Protein AF-W6TX73-F1 (afdb_monomer_lite)

pLDDT: mean 77.21, std 18.52, range [34.12, 98.38]

Structure (mmCIF, N/CA/C/O backbone):
data_AF-W6TX73-F1
#
_entry.id   AF-W6TX73-F1
#
loop_
_atom_site.group_PDB
_atom_site.id
_atom_site.type_symbol
_atom_site.label_atom_id
_atom_site.label_alt_id
_atom_site.label_comp_id
_atom_site.label_asym_id
_atom_site.label_entity_id
_atom_site.label_seq_id
_atom_site.pdbx_PDB_ins_code
_atom_site.Cartn_x
_atom_site.Cartn_y
_atom_site.Cartn_z
_atom_site.occupancy
_atom_site.B_iso_or_equiv
_atom_site.auth_seq_id
_atom_site.auth_comp_id
_atom_site.auth_asym_id
_atom_site.auth_atom_id
_atom_site.pdbx_PDB_model_num
ATOM 1 N N . MET A 1 1 ? -4.763 -10.509 -11.896 1.00 94.69 1 MET A N 1
ATOM 2 C CA . MET A 1 1 ? -4.945 -9.057 -11.681 1.00 94.69 1 MET A CA 1
ATOM 3 C C . MET A 1 1 ? -3.848 -8.585 -10.750 1.00 94.69 1 MET A C 1
ATOM 5 O O . MET A 1 1 ? -3.501 -9.327 -9.841 1.00 94.69 1 MET A O 1
ATOM 9 N N . LEU A 1 2 ? -3.322 -7.388 -10.983 1.00 97.50 2 LEU A N 1
ATOM 10 C CA . LEU A 1 2 ? -2.291 -6.741 -10.180 1.00 97.50 2 LEU A CA 1
ATO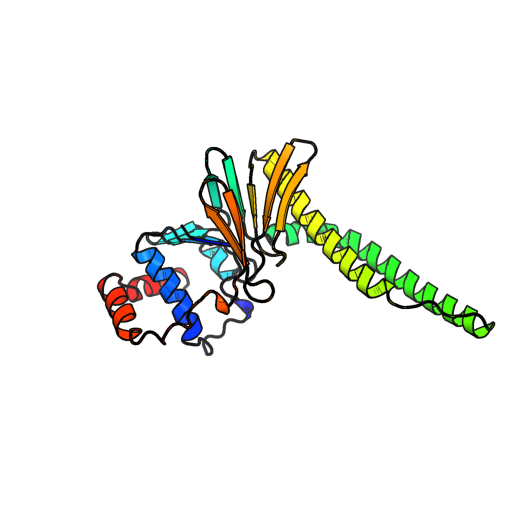M 11 C C . LEU A 1 2 ? -2.798 -5.368 -9.729 1.00 97.50 2 LEU A C 1
ATOM 13 O O . LEU A 1 2 ? -3.319 -4.611 -10.547 1.00 97.50 2 LEU A O 1
ATOM 17 N N . VAL A 1 3 ? -2.629 -5.045 -8.447 1.00 97.88 3 VAL A N 1
ATOM 18 C CA . VAL A 1 3 ? -2.897 -3.707 -7.904 1.00 97.88 3 VAL A CA 1
ATOM 19 C C . VAL A 1 3 ? -1.589 -3.136 -7.371 1.00 97.88 3 VAL A C 1
ATOM 21 O O . VAL A 1 3 ? -0.996 -3.676 -6.442 1.00 97.88 3 VAL A O 1
ATOM 24 N N . LEU A 1 4 ? -1.144 -2.046 -7.977 1.00 97.00 4 LEU A N 1
ATOM 25 C CA . LEU A 1 4 ? 0.014 -1.259 -7.590 1.00 97.00 4 LEU A CA 1
ATOM 26 C C . LEU A 1 4 ? -0.470 -0.103 -6.709 1.00 97.00 4 LEU A C 1
ATOM 28 O O . LEU A 1 4 ? -1.044 0.856 -7.218 1.00 97.00 4 LEU A O 1
ATOM 32 N N . ASN A 1 5 ? -0.321 -0.220 -5.389 1.00 95.19 5 ASN A N 1
ATOM 33 C CA . ASN A 1 5 ? -1.014 0.650 -4.433 1.00 95.19 5 ASN A CA 1
ATOM 34 C C . ASN A 1 5 ? -0.242 1.931 -4.056 1.00 95.19 5 ASN A C 1
ATOM 36 O O . ASN A 1 5 ? -0.028 2.224 -2.877 1.00 95.19 5 ASN A O 1
ATOM 40 N N . GLY A 1 6 ? 0.159 2.695 -5.069 1.00 92.12 6 GLY A N 1
ATOM 41 C CA . GLY A 1 6 ? 0.891 3.953 -4.923 1.00 92.12 6 GLY A CA 1
ATOM 42 C C . GLY A 1 6 ? 2.371 3.794 -4.606 1.00 92.12 6 GLY A C 1
ATOM 43 O O . GLY A 1 6 ? 2.833 2.730 -4.202 1.00 92.12 6 GLY A O 1
ATOM 44 N N . ASP A 1 7 ? 3.095 4.883 -4.833 1.00 91.19 7 ASP A N 1
ATOM 45 C CA . ASP A 1 7 ? 4.529 5.069 -4.623 1.00 91.19 7 ASP A CA 1
ATOM 46 C C . ASP A 1 7 ? 5.407 4.020 -5.329 1.00 91.19 7 ASP A C 1
ATOM 48 O O . ASP A 1 7 ? 6.474 3.643 -4.847 1.00 91.19 7 ASP A O 1
ATOM 52 N N . ILE A 1 8 ? 4.980 3.554 -6.510 1.00 91.44 8 ILE A N 1
ATOM 53 C CA . ILE A 1 8 ? 5.798 2.648 -7.336 1.00 91.44 8 ILE A CA 1
ATOM 54 C C . ILE A 1 8 ? 6.929 3.412 -8.023 1.00 91.44 8 ILE A C 1
ATOM 56 O O . ILE A 1 8 ? 8.027 2.879 -8.193 1.00 91.44 8 ILE A O 1
ATOM 60 N N . ILE A 1 9 ? 6.666 4.653 -8.446 1.00 83.44 9 ILE A N 1
ATOM 61 C CA . ILE A 1 9 ? 7.659 5.526 -9.064 1.00 83.44 9 ILE A CA 1
ATOM 62 C C . ILE A 1 9 ? 7.807 6.770 -8.198 1.00 83.44 9 ILE A C 1
ATOM 64 O O . ILE A 1 9 ? 6.913 7.604 -8.119 1.00 83.44 9 ILE A O 1
ATOM 68 N N . ASP A 1 10 ? 8.989 6.952 -7.615 1.00 81.00 10 ASP A N 1
ATOM 69 C CA . ASP A 1 10 ? 9.289 8.186 -6.897 1.00 81.00 10 ASP A CA 1
ATOM 70 C C . ASP A 1 10 ? 9.561 9.335 -7.878 1.00 81.00 10 ASP A C 1
ATOM 72 O O . ASP A 1 10 ? 10.684 9.548 -8.351 1.00 81.00 10 ASP A O 1
ATOM 76 N N . VAL A 1 11 ? 8.509 10.087 -8.207 1.00 75.25 11 VAL A N 1
ATOM 77 C CA . VAL A 1 11 ? 8.597 11.224 -9.127 1.00 75.25 11 VAL A CA 1
ATOM 78 C C . VAL A 1 11 ? 9.420 12.366 -8.529 1.00 75.25 11 VAL A C 1
ATOM 80 O O . VAL A 1 11 ? 10.027 13.132 -9.278 1.00 75.25 11 VAL A O 1
ATOM 83 N N . TRP A 1 12 ? 9.510 12.482 -7.201 1.00 68.81 12 TRP A N 1
ATOM 84 C CA . TRP A 1 12 ? 10.311 13.532 -6.563 1.00 68.81 12 TRP A CA 1
ATOM 85 C C . TRP A 1 12 ? 11.809 13.323 -6.786 1.00 68.81 12 TRP A C 1
ATOM 87 O O . TRP A 1 12 ? 12.556 14.293 -6.917 1.00 68.81 12 TRP A O 1
ATOM 97 N N . GLN A 1 13 ? 12.241 12.065 -6.879 1.00 70.06 13 GLN A N 1
ATOM 98 C CA . GLN A 1 13 ? 13.618 11.689 -7.207 1.00 70.06 13 GLN A CA 1
ATOM 99 C C . GLN A 1 13 ? 13.833 11.466 -8.713 1.00 70.06 13 GLN A C 1
ATOM 101 O O . GLN A 1 13 ? 14.944 11.138 -9.143 1.00 70.06 13 GLN A O 1
ATOM 106 N N . PHE A 1 14 ? 12.802 11.653 -9.546 1.00 75.06 14 PHE A N 1
ATOM 107 C CA . PHE A 1 14 ? 12.911 11.425 -10.981 1.00 75.06 14 PHE A CA 1
ATOM 108 C C . PHE A 1 14 ? 13.887 12.406 -11.639 1.00 75.06 14 PHE A C 1
ATOM 110 O O . PHE A 1 14 ? 13.764 13.629 -11.548 1.00 75.06 14 PHE A O 1
ATOM 117 N N . SER A 1 15 ? 14.828 11.858 -12.405 1.00 74.38 15 SER A N 1
ATOM 118 C CA . SER A 1 15 ? 15.763 12.628 -13.216 1.00 74.38 15 SER A CA 1
ATOM 119 C C . SER A 1 15 ? 15.751 12.125 -14.648 1.00 74.38 15 SER A C 1
ATOM 121 O O . SER A 1 15 ? 16.054 10.967 -14.919 1.00 74.38 15 SER A O 1
ATOM 123 N N . LYS A 1 16 ? 15.524 13.031 -15.607 1.00 72.94 16 LYS A N 1
ATOM 124 C CA . LYS A 1 16 ? 15.615 12.716 -17.047 1.00 72.94 16 LYS A CA 1
ATOM 125 C C . LYS A 1 16 ? 16.987 12.165 -17.462 1.00 72.94 16 LYS A C 1
ATOM 127 O O . LYS A 1 16 ? 17.098 11.566 -18.524 1.00 72.94 16 LYS A O 1
ATOM 132 N N . ARG A 1 17 ? 18.036 12.410 -16.665 1.00 78.00 17 ARG A N 1
ATOM 133 C CA . ARG A 1 17 ? 19.404 11.924 -16.914 1.00 78.00 17 ARG A CA 1
ATOM 134 C C . ARG A 1 17 ? 19.693 10.575 -16.252 1.00 78.00 17 ARG A C 1
ATOM 136 O O . ARG A 1 17 ? 20.745 10.006 -16.516 1.00 78.00 17 ARG A O 1
ATOM 143 N N . TYR A 1 18 ? 18.802 10.090 -15.390 1.00 77.00 18 TYR A N 1
ATOM 144 C CA . TYR A 1 18 ? 18.980 8.854 -14.641 1.00 77.00 18 TYR A CA 1
ATOM 145 C C . TYR A 1 18 ? 17.734 7.978 -14.775 1.00 77.00 18 TYR A C 1
ATOM 147 O O . TYR A 1 18 ? 16.763 8.111 -14.035 1.00 77.00 18 TYR A O 1
ATOM 155 N N . TRP A 1 19 ? 17.789 7.073 -15.747 1.00 81.06 19 TRP A N 1
ATOM 156 C CA . TRP A 1 19 ? 16.802 6.018 -15.934 1.00 81.06 19 TRP A CA 1
ATOM 157 C C . TRP A 1 19 ? 17.528 4.720 -16.308 1.00 81.06 19 TRP A C 1
ATOM 159 O O . TRP A 1 19 ? 17.745 4.454 -17.491 1.00 81.06 19 TRP A O 1
ATOM 169 N N . PRO A 1 20 ? 18.002 3.951 -15.314 1.00 81.94 20 PRO A N 1
ATOM 170 C CA . PRO A 1 20 ? 18.707 2.701 -15.566 1.00 81.94 20 PRO A CA 1
ATOM 171 C C . PRO A 1 20 ? 17.833 1.686 -16.313 1.00 81.94 20 PRO A C 1
ATOM 173 O O . PRO A 1 20 ? 16.622 1.613 -16.093 1.00 81.94 20 PRO A O 1
ATOM 176 N N . GLU A 1 21 ? 18.450 0.824 -17.126 1.00 81.06 21 GLU A N 1
ATOM 177 C CA . GLU A 1 21 ? 17.737 -0.267 -17.815 1.00 81.06 21 GLU A CA 1
ATOM 178 C C . GLU A 1 21 ? 16.980 -1.185 -16.844 1.00 81.06 21 GLU A C 1
ATOM 180 O O . GLU A 1 21 ? 15.930 -1.717 -17.190 1.00 81.06 21 GLU A O 1
ATOM 185 N N . THR A 1 22 ? 17.454 -1.337 -15.605 1.00 83.88 22 THR A N 1
ATOM 186 C CA . THR A 1 22 ? 16.758 -2.110 -14.566 1.00 83.88 22 THR A CA 1
ATOM 187 C C . THR A 1 22 ? 15.382 -1.535 -14.220 1.00 83.88 22 THR A C 1
ATOM 189 O O . THR A 1 22 ? 14.447 -2.308 -14.041 1.00 83.88 22 THR A O 1
ATOM 192 N N . HIS A 1 23 ? 15.205 -0.208 -14.206 1.00 83.75 23 HIS A N 1
ATOM 193 C CA . HIS A 1 23 ? 13.882 0.407 -14.021 1.00 83.75 23 HIS A CA 1
ATOM 194 C C . HIS A 1 23 ? 12.986 0.138 -15.232 1.00 83.75 23 HIS A C 1
ATOM 196 O O . HIS A 1 23 ? 11.807 -0.187 -15.092 1.00 83.75 23 HIS A O 1
ATOM 202 N N . MET A 1 24 ? 13.559 0.212 -16.438 1.00 82.31 24 MET A N 1
ATOM 203 C CA . MET A 1 24 ? 12.828 -0.102 -17.662 1.00 82.31 24 MET A CA 1
ATOM 204 C C . MET A 1 24 ? 12.380 -1.570 -17.706 1.00 82.31 24 MET A C 1
ATOM 206 O O . MET A 1 24 ? 11.286 -1.845 -18.190 1.00 82.31 24 MET A O 1
ATOM 210 N N . LYS A 1 25 ? 13.158 -2.516 -17.161 1.00 85.06 25 LYS A N 1
ATOM 211 C CA . LYS A 1 25 ? 12.736 -3.924 -17.038 1.00 85.06 25 LYS A CA 1
ATOM 212 C C . LYS A 1 25 ? 11.445 -4.072 -16.230 1.00 85.06 25 LYS A C 1
ATOM 214 O O . LYS A 1 25 ? 10.549 -4.788 -16.668 1.00 85.06 25 LYS A O 1
ATOM 219 N N . VAL A 1 26 ? 11.307 -3.350 -15.115 1.00 89.00 26 VAL A N 1
ATOM 220 C CA . VAL A 1 26 ? 10.071 -3.355 -14.309 1.00 89.00 26 VAL A CA 1
ATOM 221 C C . VAL A 1 26 ? 8.892 -2.833 -15.129 1.00 89.00 26 VAL A C 1
ATOM 223 O O . VAL A 1 26 ? 7.859 -3.493 -15.213 1.00 89.00 26 VAL A O 1
ATOM 226 N N . VAL A 1 27 ? 9.059 -1.693 -15.808 1.00 86.62 27 VAL A N 1
ATOM 227 C CA . VAL A 1 27 ? 8.005 -1.119 -16.663 1.00 86.62 27 VAL A CA 1
ATOM 228 C C . VAL A 1 27 ? 7.615 -2.076 -17.792 1.00 86.62 27 VAL A C 1
ATOM 230 O O . VAL A 1 27 ? 6.428 -2.304 -18.012 1.00 86.62 27 VAL A O 1
ATOM 233 N N . ARG A 1 28 ? 8.590 -2.684 -18.480 1.00 84.62 28 ARG A N 1
ATOM 234 C CA . ARG A 1 28 ? 8.338 -3.679 -19.535 1.00 84.62 28 ARG A CA 1
ATOM 235 C C . ARG A 1 28 ? 7.570 -4.883 -18.992 1.00 84.62 28 ARG A C 1
ATOM 237 O O . ARG A 1 28 ? 6.615 -5.309 -19.632 1.00 84.62 28 ARG A O 1
ATOM 244 N N . LYS A 1 29 ? 7.920 -5.387 -17.803 1.00 88.19 29 LYS A N 1
ATOM 245 C CA . LYS A 1 29 ? 7.204 -6.500 -17.163 1.00 88.19 29 LYS A CA 1
ATOM 246 C C . LYS A 1 29 ? 5.746 -6.146 -16.857 1.00 88.19 29 LYS A C 1
ATOM 248 O O . LYS A 1 29 ? 4.857 -6.937 -17.157 1.00 88.19 29 LYS A O 1
ATOM 253 N N . LEU A 1 30 ? 5.490 -4.948 -16.325 1.00 89.25 30 LEU A N 1
ATOM 254 C CA . LEU A 1 30 ? 4.128 -4.457 -16.092 1.00 89.25 30 LEU A CA 1
ATOM 255 C C . LEU A 1 30 ? 3.342 -4.326 -17.401 1.00 89.25 30 LEU A C 1
ATOM 257 O O . LEU A 1 30 ? 2.190 -4.743 -17.470 1.00 89.25 30 LEU A O 1
ATOM 261 N N . MET A 1 31 ? 3.968 -3.797 -18.454 1.00 85.94 31 MET A N 1
ATOM 262 C CA . MET A 1 31 ? 3.331 -3.695 -19.767 1.00 85.94 31 MET A CA 1
ATOM 263 C C . MET A 1 31 ? 3.051 -5.069 -20.375 1.00 85.94 31 MET A C 1
ATOM 265 O O . MET A 1 31 ? 1.979 -5.254 -20.937 1.00 85.94 31 MET A O 1
ATOM 269 N N . LYS A 1 32 ? 3.948 -6.049 -20.215 1.00 86.81 32 LYS A N 1
ATOM 270 C CA . LYS A 1 32 ? 3.730 -7.435 -20.658 1.00 86.81 32 LYS A CA 1
ATOM 271 C C . LYS A 1 32 ? 2.454 -8.018 -20.049 1.00 86.81 32 LYS A C 1
ATOM 273 O O . LYS A 1 32 ? 1.626 -8.533 -20.791 1.00 86.81 32 LYS A O 1
ATOM 278 N N . PHE A 1 33 ? 2.219 -7.815 -18.750 1.00 89.12 33 PHE A N 1
ATOM 279 C CA . PHE A 1 33 ? 0.950 -8.193 -18.115 1.00 89.12 33 PHE A CA 1
ATOM 280 C C . PHE A 1 33 ? -0.263 -7.517 -18.762 1.00 89.12 33 PHE A C 1
ATOM 282 O O . PHE A 1 33 ? -1.267 -8.179 -19.018 1.00 89.12 33 PHE A O 1
ATOM 289 N N . VAL A 1 34 ? -0.168 -6.224 -19.082 1.00 87.38 34 VAL A N 1
ATOM 290 C CA . VAL A 1 34 ? -1.246 -5.495 -19.768 1.00 87.38 34 VAL A CA 1
ATOM 291 C C . VAL A 1 34 ? -1.513 -6.074 -21.163 1.00 87.38 34 VAL A C 1
ATOM 293 O O . VAL A 1 34 ? -2.674 -6.254 -21.530 1.00 87.38 34 VAL A O 1
ATOM 296 N N . VAL A 1 35 ? -0.461 -6.398 -21.927 1.00 85.25 35 VAL A N 1
ATOM 297 C CA . VAL A 1 35 ? -0.560 -7.031 -23.258 1.00 85.25 35 VAL A CA 1
ATOM 298 C C . VAL A 1 35 ? -1.203 -8.412 -23.178 1.00 85.25 35 VAL A C 1
ATOM 300 O O . VAL A 1 35 ? -2.048 -8.751 -24.002 1.00 85.25 35 VAL A O 1
ATOM 303 N N . GLU A 1 36 ? -0.839 -9.193 -22.164 1.00 89.12 36 GLU A N 1
ATOM 304 C CA . GLU A 1 36 ? -1.402 -10.517 -21.883 1.00 89.12 36 GLU A CA 1
ATOM 305 C C . GLU A 1 36 ? -2.843 -10.449 -21.339 1.00 89.12 36 GLU A C 1
ATOM 307 O O . GLU A 1 36 ? -3.463 -11.480 -21.077 1.00 89.12 36 GLU A O 1
ATOM 312 N N . GLY A 1 37 ? -3.405 -9.244 -21.184 1.00 86.19 37 GLY A N 1
ATOM 313 C CA . GLY A 1 37 ? -4.777 -9.022 -20.735 1.00 86.19 37 GLY A CA 1
ATOM 314 C C . GLY A 1 37 ? -4.964 -9.137 -19.222 1.00 86.19 37 GLY A C 1
ATOM 315 O O . GLY A 1 37 ? -6.100 -9.153 -18.748 1.00 86.19 37 GLY A O 1
ATOM 316 N N . VAL A 1 38 ? -3.879 -9.202 -18.445 1.00 95.62 38 VAL A N 1
ATOM 317 C CA . VAL A 1 38 ? -3.942 -9.164 -16.982 1.00 95.62 38 VAL A CA 1
ATOM 318 C C . VAL A 1 38 ? -4.322 -7.743 -16.553 1.00 95.62 38 VAL A C 1
ATOM 320 O O . VAL A 1 38 ? -3.586 -6.807 -16.863 1.00 95.62 38 VAL A O 1
ATOM 323 N N . PRO A 1 39 ? -5.423 -7.546 -15.800 1.00 95.88 39 PRO A N 1
ATOM 324 C CA . PRO A 1 39 ? -5.783 -6.220 -15.308 1.00 95.88 39 PRO A CA 1
ATOM 325 C C . PRO A 1 39 ? -4.710 -5.687 -14.358 1.00 95.88 39 PRO A C 1
ATOM 327 O O . PRO A 1 39 ? -4.392 -6.351 -13.365 1.00 95.88 39 PRO A O 1
ATOM 330 N N . VAL A 1 40 ? -4.174 -4.506 -14.661 1.00 96.69 40 VAL A N 1
ATOM 331 C CA . VAL A 1 40 ? -3.181 -3.787 -13.856 1.00 96.69 40 VAL A CA 1
ATOM 332 C C . VAL A 1 40 ? -3.785 -2.459 -13.414 1.00 96.69 40 VAL A C 1
ATOM 334 O O . VAL A 1 40 ? -3.968 -1.547 -14.218 1.00 96.69 40 VAL A O 1
ATOM 337 N N . TYR A 1 41 ? -4.080 -2.344 -12.123 1.00 96.81 41 TYR A N 1
ATOM 338 C CA . TYR A 1 41 ? -4.550 -1.108 -11.507 1.00 96.81 41 TYR A CA 1
ATOM 339 C C . TYR A 1 41 ? -3.377 -0.396 -10.845 1.00 96.81 41 TYR A C 1
ATOM 341 O O . TYR A 1 41 ? -2.818 -0.904 -9.878 1.00 96.81 41 TYR A O 1
ATOM 349 N N . TYR A 1 42 ? -3.014 0.780 -11.344 1.00 95.25 42 TYR A N 1
ATOM 350 C CA . TYR A 1 42 ? -2.075 1.688 -10.702 1.00 95.25 42 TYR A CA 1
ATOM 351 C C . TYR A 1 42 ? -2.861 2.700 -9.881 1.00 95.25 42 TYR A C 1
ATOM 353 O O . TYR A 1 42 ? -3.531 3.575 -10.431 1.00 95.25 42 TYR A O 1
ATOM 361 N N . LEU A 1 43 ? -2.794 2.575 -8.559 1.00 95.12 43 LEU A N 1
ATOM 362 C CA . LEU A 1 43 ? -3.312 3.585 -7.651 1.00 95.12 43 LEU A CA 1
ATOM 363 C C . LEU A 1 43 ? -2.214 4.604 -7.382 1.00 95.12 43 LEU A C 1
ATOM 365 O O . LEU A 1 43 ? -1.079 4.223 -7.146 1.00 95.12 43 LEU A O 1
ATOM 369 N N . THR A 1 44 ? -2.517 5.891 -7.452 1.00 91.62 44 THR A N 1
ATOM 370 C CA . THR A 1 44 ? -1.514 6.943 -7.231 1.00 91.62 44 THR A CA 1
ATOM 371 C C . THR A 1 44 ? -1.265 7.183 -5.741 1.00 91.62 44 THR A C 1
ATOM 373 O O . THR A 1 44 ? -2.235 7.340 -4.988 1.00 91.62 44 THR A O 1
ATOM 376 N N . GLY A 1 45 ? 0.004 7.286 -5.339 1.00 89.88 45 GLY A N 1
ATOM 377 C CA . GLY A 1 45 ? 0.421 7.721 -4.002 1.00 89.88 45 GLY A CA 1
ATOM 378 C C . GLY A 1 45 ? 0.849 9.190 -3.922 1.00 89.88 45 GLY A C 1
ATOM 379 O O . GLY A 1 45 ? 0.585 9.985 -4.834 1.00 89.88 45 GLY A O 1
ATOM 380 N N . ASN A 1 46 ? 1.483 9.579 -2.813 1.00 85.19 46 ASN A N 1
ATOM 381 C CA . ASN A 1 46 ? 1.983 10.948 -2.632 1.00 85.19 46 ASN A CA 1
ATOM 382 C C . ASN A 1 46 ? 3.274 11.216 -3.414 1.00 85.19 46 ASN A C 1
ATOM 384 O O . ASN A 1 46 ? 3.495 12.352 -3.831 1.00 85.19 46 ASN A O 1
ATOM 388 N N . HIS A 1 47 ? 4.102 10.199 -3.662 1.00 81.31 47 HIS A N 1
ATOM 389 C CA . HIS A 1 47 ? 5.275 10.342 -4.528 1.00 81.31 47 HIS A CA 1
ATOM 390 C C . HIS A 1 47 ? 4.900 10.360 -6.014 1.00 81.31 47 HIS A C 1
ATOM 392 O O . HIS A 1 47 ? 5.629 10.921 -6.829 1.00 81.31 47 HIS A O 1
ATOM 398 N N . ASP A 1 48 ? 3.727 9.828 -6.367 1.00 78.50 48 ASP A N 1
ATOM 399 C CA . ASP A 1 48 ? 3.191 9.810 -7.730 1.00 78.50 48 ASP A CA 1
ATOM 400 C C . ASP A 1 48 ? 2.306 11.029 -8.055 1.00 78.50 48 ASP A C 1
ATOM 402 O O . ASP A 1 48 ? 1.478 10.966 -8.963 1.00 78.50 48 ASP A O 1
ATOM 406 N N . GLU A 1 49 ? 2.404 12.140 -7.317 1.00 74.44 49 GLU A N 1
ATOM 407 C CA . GLU A 1 49 ? 1.415 13.231 -7.383 1.00 74.44 49 GLU A CA 1
ATOM 408 C C . GLU A 1 49 ? 1.184 13.774 -8.807 1.00 74.44 49 GLU A C 1
ATOM 410 O O . GLU A 1 49 ? 0.058 14.110 -9.179 1.00 74.44 49 GLU A O 1
ATOM 415 N N . LEU A 1 50 ? 2.221 13.795 -9.653 1.00 72.62 50 LEU A N 1
ATOM 416 C CA . LEU A 1 50 ? 2.075 14.203 -11.055 1.00 72.62 50 LEU A CA 1
ATOM 417 C C . LEU A 1 50 ? 1.128 13.287 -11.848 1.00 72.62 50 LEU A C 1
ATOM 419 O O . LEU A 1 50 ? 0.435 13.775 -12.740 1.00 72.62 50 LEU A O 1
ATOM 423 N N . LEU A 1 51 ? 1.065 11.995 -11.510 1.00 76.75 51 LEU A N 1
ATOM 424 C CA . LEU A 1 51 ? 0.170 11.022 -12.136 1.00 76.75 51 LEU A CA 1
ATOM 425 C C . LEU A 1 51 ? -1.287 11.207 -11.706 1.00 76.75 51 LEU A C 1
ATOM 427 O O . LEU A 1 51 ? -2.185 10.846 -12.462 1.00 76.75 51 LEU A O 1
ATOM 431 N N . ARG A 1 52 ? -1.553 11.835 -10.549 1.00 77.50 52 ARG A N 1
ATOM 432 C CA . ARG A 1 52 ? -2.929 12.090 -10.074 1.00 77.50 52 ARG A CA 1
ATOM 433 C C . ARG A 1 52 ? -3.751 12.923 -11.053 1.00 77.50 52 ARG A C 1
ATOM 435 O O . ARG A 1 52 ? -4.964 12.754 -11.115 1.00 77.50 52 ARG A O 1
ATOM 442 N N . LYS A 1 53 ? -3.103 13.787 -11.843 1.00 75.62 53 LYS A N 1
ATOM 443 C CA . LYS A 1 53 ? -3.749 14.594 -12.898 1.00 75.62 53 LYS A CA 1
ATOM 444 C C . LYS A 1 53 ? -4.318 13.750 -14.042 1.00 75.62 53 LYS A C 1
ATOM 446 O O . LYS A 1 53 ? -5.195 14.224 -14.751 1.00 75.62 53 LYS A O 1
ATOM 451 N N . PHE A 1 54 ? -3.820 12.526 -14.192 1.00 73.69 54 PHE A N 1
ATOM 452 C CA . PHE A 1 54 ? -4.226 11.554 -15.206 1.00 73.69 54 PHE A CA 1
ATOM 453 C C . PHE A 1 54 ? -5.007 10.388 -14.589 1.00 73.69 54 PHE A C 1
ATOM 455 O O . PHE A 1 54 ? -5.179 9.351 -15.226 1.00 73.69 54 PHE A O 1
ATOM 462 N N . ALA A 1 55 ? -5.459 10.522 -13.336 1.00 74.12 55 ALA A N 1
ATOM 463 C CA . ALA A 1 55 ? -6.362 9.546 -12.748 1.00 74.12 55 ALA A CA 1
ATOM 464 C C . ALA A 1 55 ? -7.615 9.392 -13.629 1.00 74.12 55 ALA A C 1
ATOM 466 O O . ALA A 1 55 ? -8.070 10.349 -14.248 1.00 74.12 55 ALA A O 1
ATOM 467 N N . ASP A 1 56 ? -8.132 8.169 -13.684 1.00 78.38 56 ASP A N 1
ATOM 468 C CA . ASP A 1 56 ? -9.182 7.684 -14.587 1.00 78.38 56 ASP A CA 1
ATOM 469 C C . ASP A 1 56 ? -8.731 7.447 -16.044 1.00 78.38 56 ASP A C 1
ATOM 471 O O . ASP A 1 56 ? -9.544 7.109 -16.907 1.00 78.38 56 ASP A O 1
ATOM 475 N N . MET A 1 57 ? -7.423 7.521 -16.325 1.00 80.44 57 MET A N 1
ATOM 476 C CA . MET A 1 57 ? -6.862 7.044 -17.591 1.00 80.44 57 MET A CA 1
ATOM 477 C C . MET A 1 57 ? -6.976 5.516 -17.697 1.00 80.44 57 MET A C 1
ATOM 479 O O . MET A 1 57 ? -6.590 4.760 -16.796 1.00 80.44 57 MET A O 1
ATOM 483 N N . HIS A 1 58 ? -7.452 5.060 -18.854 1.00 82.62 58 HIS A N 1
ATOM 484 C CA . HIS A 1 58 ? -7.607 3.650 -19.190 1.00 82.62 58 HIS A CA 1
ATOM 485 C C . HIS A 1 58 ? -6.897 3.320 -20.489 1.00 82.62 58 HIS A C 1
ATOM 487 O O . HIS A 1 58 ? -7.049 4.018 -21.492 1.00 82.62 58 HIS A O 1
ATOM 493 N N . LEU A 1 59 ? -6.138 2.228 -20.478 1.00 78.06 59 LEU A N 1
ATOM 494 C CA . LEU A 1 59 ? -5.321 1.847 -21.611 1.00 78.06 59 LEU A CA 1
ATOM 495 C C . LEU A 1 59 ? -5.183 0.331 -21.719 1.00 78.06 59 LEU A C 1
ATOM 497 O O . LEU A 1 59 ? -4.332 -0.290 -21.087 1.00 78.06 59 LEU A O 1
ATOM 501 N N . GLY A 1 60 ? -6.056 -0.277 -22.522 1.00 85.69 60 GLY A N 1
ATOM 502 C CA . GLY A 1 60 ? -6.197 -1.732 -22.532 1.00 85.69 60 GLY A CA 1
ATOM 503 C C . GLY A 1 60 ? -6.579 -2.232 -21.136 1.00 85.69 60 GLY A C 1
ATOM 504 O O . GLY A 1 60 ? -7.547 -1.747 -20.557 1.00 85.69 60 GLY A O 1
ATOM 505 N N . ALA A 1 61 ? -5.795 -3.166 -20.595 1.00 88.94 61 ALA A N 1
ATOM 506 C CA . ALA A 1 61 ? -5.960 -3.696 -19.240 1.00 88.94 61 ALA A CA 1
ATOM 507 C C . ALA A 1 61 ? -5.265 -2.851 -18.146 1.00 88.94 61 ALA A C 1
ATOM 509 O O . ALA A 1 61 ? -5.242 -3.252 -16.983 1.00 88.94 61 ALA A O 1
ATOM 510 N N . PHE A 1 62 ? -4.674 -1.702 -18.497 1.00 92.00 62 PHE A N 1
ATOM 511 C CA . PHE A 1 62 ? -4.076 -0.769 -17.544 1.00 92.00 62 PHE A CA 1
ATOM 512 C C . PHE A 1 62 ? -5.085 0.295 -17.100 1.00 92.00 62 PHE A C 1
ATOM 514 O O . PHE A 1 62 ? -5.740 0.935 -17.928 1.00 92.00 62 PHE A O 1
ATOM 521 N N . HIS A 1 63 ? -5.171 0.527 -15.793 1.00 92.31 63 HIS A N 1
ATOM 522 C CA . HIS A 1 63 ? -6.069 1.506 -15.188 1.00 92.31 63 HIS A CA 1
ATOM 523 C C . HIS A 1 63 ? -5.294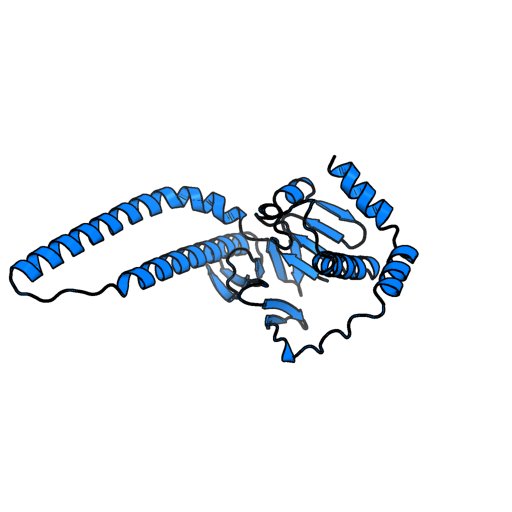 2.369 -14.192 1.00 92.31 63 HIS A C 1
ATOM 525 O O . HIS A 1 63 ? -4.762 1.845 -13.217 1.00 92.31 63 HIS A O 1
ATOM 531 N N . LEU A 1 64 ? -5.257 3.683 -14.402 1.00 91.44 64 LEU A N 1
ATOM 532 C CA . LEU A 1 64 ? -4.670 4.637 -13.460 1.00 91.44 64 LEU A CA 1
ATOM 533 C C . LEU A 1 64 ? -5.790 5.284 -12.646 1.00 91.44 64 LEU A C 1
ATOM 535 O O . LEU A 1 64 ? -6.679 5.894 -13.225 1.00 91.44 64 LEU A O 1
ATOM 539 N N . GLN A 1 65 ? -5.796 5.144 -11.322 1.00 92.81 65 GLN A N 1
ATOM 540 C CA . GLN A 1 65 ? -6.887 5.624 -10.460 1.00 92.81 65 GLN A CA 1
ATOM 541 C C . GLN A 1 65 ? -6.350 6.148 -9.119 1.00 92.81 65 GLN A C 1
ATOM 543 O O . GLN A 1 65 ? -5.200 5.928 -8.765 1.00 92.81 65 GLN A O 1
ATOM 548 N N . ASN A 1 66 ? -7.181 6.835 -8.333 1.00 91.19 66 ASN A N 1
ATOM 549 C CA . ASN A 1 66 ? -6.817 7.228 -6.958 1.00 91.19 66 ASN A CA 1
ATOM 550 C C . ASN A 1 66 ? -7.227 6.178 -5.909 1.00 91.19 66 ASN A C 1
ATOM 552 O O . ASN A 1 66 ? -6.684 6.131 -4.808 1.00 91.19 66 ASN A O 1
ATOM 556 N N . LYS A 1 67 ? -8.241 5.375 -6.231 1.00 94.56 67 LYS A N 1
ATOM 557 C CA . LYS A 1 67 ? -8.798 4.321 -5.385 1.00 94.56 67 LYS A CA 1
ATOM 558 C C . LYS A 1 67 ? -9.449 3.273 -6.273 1.00 94.56 67 LYS A C 1
ATOM 560 O O . LYS A 1 67 ? -9.876 3.595 -7.377 1.00 94.56 67 LYS A O 1
ATOM 565 N N . LEU A 1 68 ? -9.618 2.075 -5.741 1.00 96.75 68 LEU A N 1
ATOM 566 C CA . LEU A 1 68 ? -10.321 0.988 -6.402 1.00 96.75 68 LEU A CA 1
ATOM 567 C C . LEU A 1 68 ? -11.274 0.327 -5.406 1.00 96.75 68 LEU A C 1
ATOM 569 O O . LEU A 1 68 ? -10.954 0.174 -4.229 1.00 96.75 68 LEU A O 1
ATOM 573 N N . ILE A 1 69 ? -12.466 -0.036 -5.867 1.00 97.88 69 ILE A N 1
ATOM 574 C CA . ILE A 1 69 ? -13.412 -0.841 -5.094 1.00 97.88 69 ILE A CA 1
ATOM 575 C C . ILE A 1 69 ? -13.589 -2.146 -5.852 1.00 97.88 69 ILE A C 1
ATOM 577 O O . ILE A 1 69 ? -13.975 -2.124 -7.019 1.00 97.88 69 ILE A O 1
ATOM 581 N N . LEU A 1 70 ? -13.304 -3.261 -5.191 1.00 97.06 70 LEU A N 1
ATOM 582 C CA . LEU A 1 70 ? -13.498 -4.597 -5.742 1.00 97.06 70 LEU A CA 1
ATOM 583 C C . LEU A 1 70 ? -14.530 -5.355 -4.926 1.00 97.06 70 LEU A C 1
ATOM 585 O O . LEU A 1 70 ? -14.613 -5.194 -3.711 1.00 97.06 70 LEU A O 1
ATOM 589 N N . GLU A 1 71 ? -15.287 -6.213 -5.594 1.00 96.88 71 GLU A N 1
ATOM 590 C CA . GLU A 1 71 ? -16.092 -7.225 -4.927 1.00 96.88 71 GLU A CA 1
ATOM 591 C C . GLU A 1 71 ? -15.313 -8.542 -4.928 1.00 96.88 71 GLU A C 1
ATOM 593 O O . GLU A 1 71 ? -15.007 -9.095 -5.983 1.00 96.88 71 GLU A O 1
ATOM 598 N N . LEU A 1 72 ? -14.955 -9.014 -3.738 1.00 96.06 72 LEU A N 1
ATOM 599 C CA . LEU A 1 72 ? -14.239 -10.259 -3.496 1.00 96.06 72 LEU A CA 1
ATOM 600 C C . LEU A 1 72 ? -15.190 -11.196 -2.757 1.00 96.06 72 LEU A C 1
ATOM 602 O O . LEU A 1 72 ? -15.484 -10.980 -1.583 1.00 96.06 72 LEU A O 1
ATOM 606 N N . ASP A 1 73 ? -15.726 -12.197 -3.452 1.00 95.50 73 ASP A N 1
ATOM 607 C CA . ASP A 1 73 ? -16.623 -13.195 -2.854 1.00 95.50 73 ASP A CA 1
ATOM 608 C C . ASP A 1 73 ? -17.830 -12.584 -2.110 1.00 95.50 73 ASP A C 1
ATOM 610 O O . ASP A 1 73 ? -18.178 -12.993 -1.001 1.00 95.50 73 ASP A O 1
ATOM 614 N N . GLY A 1 74 ? -18.463 -11.571 -2.715 1.00 95.06 74 GLY A N 1
ATOM 615 C CA . GLY A 1 74 ? -19.612 -10.856 -2.145 1.00 95.06 74 GLY A CA 1
ATOM 616 C C . GLY A 1 74 ? -19.253 -9.832 -1.062 1.00 95.06 74 GLY A C 1
ATOM 617 O O . GLY A 1 74 ? -20.143 -9.229 -0.464 1.00 95.06 74 GLY A O 1
ATOM 618 N N . LYS A 1 75 ? -17.959 -9.615 -0.803 1.00 97.06 75 LYS A N 1
ATOM 619 C CA . LYS A 1 75 ? -17.448 -8.615 0.138 1.00 97.06 75 LYS A CA 1
ATOM 620 C C . LYS A 1 75 ? -16.771 -7.476 -0.611 1.00 97.06 75 LYS A C 1
ATOM 622 O O . LYS A 1 75 ? -15.953 -7.702 -1.498 1.00 97.06 75 LYS A O 1
ATOM 627 N N . LYS A 1 76 ? -17.061 -6.235 -0.234 1.00 98.19 76 LYS A N 1
ATOM 628 C CA . LYS A 1 76 ? -16.449 -5.054 -0.846 1.00 98.19 76 LYS A CA 1
ATOM 629 C C . LYS A 1 76 ? -15.097 -4.756 -0.210 1.00 98.19 76 LYS A C 1
ATOM 631 O O . LYS A 1 76 ? -14.996 -4.580 1.005 1.00 98.19 76 LYS A O 1
ATOM 636 N N . ALA A 1 77 ? -14.074 -4.660 -1.044 1.00 98.31 77 ALA A N 1
ATOM 637 C CA . ALA A 1 77 ? -12.721 -4.290 -0.680 1.00 98.31 77 ALA A CA 1
ATOM 638 C C . ALA A 1 77 ? -12.387 -2.905 -1.230 1.00 98.31 77 ALA A C 1
ATOM 640 O O . ALA A 1 77 ? -12.518 -2.655 -2.429 1.00 98.31 77 ALA A O 1
ATOM 641 N N . TRP A 1 78 ? -11.966 -2.007 -0.345 1.00 98.38 78 TRP A N 1
ATOM 642 C CA . TRP A 1 78 ? -11.598 -0.641 -0.677 1.00 98.38 78 TRP A CA 1
ATOM 643 C C . TRP A 1 78 ? -10.080 -0.483 -0.674 1.00 98.38 78 TRP A C 1
ATOM 645 O O . TRP A 1 78 ? -9.434 -0.576 0.367 1.00 98.38 78 TRP A O 1
ATOM 655 N N . PHE A 1 79 ? -9.530 -0.226 -1.857 1.00 98.12 79 PHE A N 1
ATOM 656 C CA . PHE A 1 79 ? -8.110 -0.021 -2.101 1.00 98.12 79 PHE A CA 1
ATOM 657 C C . PHE A 1 79 ? -7.815 1.464 -2.297 1.00 98.12 79 PHE A C 1
ATOM 659 O O . PHE A 1 79 ? -8.512 2.149 -3.053 1.00 98.12 79 PHE A O 1
ATOM 666 N N . PHE A 1 80 ? -6.775 1.959 -1.636 1.00 95.88 80 PHE A N 1
ATOM 667 C CA . PHE A 1 80 ? -6.239 3.314 -1.788 1.00 95.88 80 PHE A CA 1
ATOM 668 C C . PHE A 1 80 ? -4.841 3.378 -1.168 1.00 95.88 80 PHE A C 1
ATOM 670 O O . PHE A 1 80 ? -4.504 2.542 -0.337 1.00 95.88 80 PHE A O 1
ATOM 677 N N . HIS A 1 81 ? -4.047 4.389 -1.519 1.00 94.81 81 HIS A N 1
ATOM 678 C CA . HIS A 1 81 ? -2.667 4.473 -1.045 1.00 94.81 81 HIS A CA 1
ATOM 679 C C . HIS A 1 81 ? -2.563 4.750 0.471 1.00 94.81 81 HIS A C 1
ATOM 681 O O . HIS A 1 81 ? -2.061 3.908 1.213 1.00 94.81 81 HIS A O 1
ATOM 687 N N . GLY A 1 82 ? -3.079 5.888 0.954 1.00 89.38 82 GLY A N 1
ATOM 688 C CA . GLY A 1 82 ? -3.136 6.208 2.393 1.00 89.38 82 GLY A CA 1
ATOM 689 C C . GLY A 1 82 ? -2.921 7.683 2.730 1.00 89.38 82 GLY A C 1
ATOM 690 O O . GLY A 1 82 ? -3.530 8.211 3.657 1.00 89.38 82 GLY A O 1
ATOM 691 N N . ASP A 1 83 ? -2.151 8.378 1.906 1.00 85.94 83 ASP A N 1
ATOM 692 C CA . ASP A 1 83 ? -1.736 9.775 2.069 1.00 85.94 83 ASP A CA 1
ATOM 693 C C . ASP A 1 83 ? -2.881 10.802 2.183 1.00 85.94 83 ASP A C 1
ATOM 695 O O . ASP A 1 83 ? -2.712 11.883 2.747 1.00 85.94 83 ASP A O 1
ATOM 699 N N . VAL A 1 84 ? -4.092 10.477 1.721 1.00 78.44 84 VAL A N 1
ATOM 700 C CA . VAL A 1 84 ? -5.274 11.342 1.910 1.00 78.44 84 VAL A CA 1
ATOM 701 C C . VAL A 1 84 ? -5.581 11.609 3.391 1.00 78.44 84 VAL A C 1
ATOM 703 O O . VAL A 1 84 ? -6.075 12.681 3.751 1.00 78.44 84 VAL A O 1
ATOM 706 N N . PHE A 1 85 ? -5.258 10.656 4.267 1.00 77.44 85 PHE A N 1
ATOM 707 C CA . PHE A 1 85 ? -5.452 10.803 5.706 1.00 77.44 85 PHE A CA 1
ATOM 708 C C . PHE A 1 85 ? -4.354 11.642 6.359 1.00 77.44 85 PHE A C 1
ATOM 710 O O . PHE A 1 85 ? -4.565 12.197 7.434 1.00 77.44 85 PHE A O 1
ATOM 717 N N . ASP A 1 86 ? -3.213 11.832 5.702 1.00 72.38 86 ASP A N 1
ATOM 718 C CA . ASP A 1 86 ? -2.142 12.670 6.220 1.00 72.38 86 ASP A CA 1
ATOM 719 C C . ASP A 1 86 ? -2.559 14.136 6.295 1.00 72.38 86 ASP A C 1
ATOM 721 O O . ASP A 1 86 ? -2.296 14.803 7.298 1.00 72.38 86 ASP A O 1
ATOM 725 N N . VAL A 1 87 ? -3.265 14.629 5.276 1.00 60.06 87 VAL A N 1
ATOM 726 C CA . VAL A 1 87 ? -3.775 16.008 5.214 1.00 60.06 87 VAL A CA 1
ATOM 727 C C . VAL A 1 87 ? -4.860 16.245 6.267 1.00 60.06 87 VAL A C 1
ATOM 729 O O . VAL A 1 87 ? -4.819 17.236 6.999 1.00 60.06 87 VAL A O 1
ATOM 732 N N . THR A 1 88 ? -5.806 15.317 6.420 1.00 56.56 88 THR A N 1
ATOM 733 C CA . THR A 1 88 ? -6.858 15.435 7.442 1.00 56.56 88 THR A CA 1
ATOM 734 C C . THR A 1 88 ? -6.270 15.313 8.852 1.00 56.56 88 THR A C 1
ATOM 736 O O . THR A 1 88 ? -6.622 16.078 9.755 1.00 56.56 88 THR A O 1
ATOM 739 N N . MET A 1 89 ? -5.282 14.434 9.046 1.00 59.62 89 MET A N 1
ATOM 740 C CA . MET A 1 89 ? -4.565 14.302 10.310 1.00 59.62 89 MET A CA 1
ATOM 741 C C . MET A 1 89 ? -3.633 15.486 10.589 1.00 59.62 89 MET A C 1
ATOM 743 O O . MET A 1 89 ? -3.444 15.805 11.762 1.00 59.62 89 MET A O 1
ATOM 747 N N . GLN A 1 90 ? -3.087 16.188 9.589 1.00 55.12 90 GLN A N 1
ATOM 748 C CA . GLN A 1 90 ? -2.260 17.392 9.771 1.00 55.12 90 GLN A CA 1
ATOM 749 C C . GLN A 1 90 ? -2.993 18.521 10.508 1.00 55.12 90 GLN A C 1
ATOM 751 O O . GLN A 1 90 ? -2.393 19.160 11.374 1.00 55.12 90 GLN A O 1
ATOM 756 N N . HIS A 1 91 ? -4.297 18.703 10.292 1.00 50.56 91 HIS A N 1
ATOM 757 C CA . HIS A 1 91 ? -5.090 19.638 11.101 1.00 50.56 91 HIS A CA 1
ATOM 758 C C . HIS A 1 91 ? -5.163 19.214 12.580 1.00 50.56 91 HIS A C 1
ATOM 760 O O . HIS A 1 91 ? -5.129 20.058 13.475 1.00 50.56 91 HIS A O 1
ATOM 766 N N . SER A 1 92 ? -5.125 17.907 12.862 1.00 53.53 92 SER A N 1
ATOM 767 C CA . SER A 1 92 ? -4.969 17.384 14.228 1.00 53.53 92 SER A CA 1
ATOM 768 C C . SER A 1 92 ? -3.526 17.471 14.767 1.00 53.53 92 SER A C 1
ATOM 770 O O . SER A 1 92 ? -3.324 17.457 15.984 1.00 53.53 92 SER A O 1
ATOM 772 N N . LYS A 1 93 ? -2.510 17.627 13.896 1.00 50.16 93 LYS A N 1
ATOM 773 C CA . LYS A 1 93 ? -1.091 17.760 14.284 1.00 50.16 93 LYS A CA 1
ATOM 774 C C . LYS A 1 93 ? -0.804 19.077 15.021 1.00 50.16 93 LYS A C 1
ATOM 776 O O . LYS A 1 93 ? 0.126 19.089 15.816 1.00 50.16 93 LYS A O 1
ATOM 781 N N . TRP A 1 94 ? -1.586 20.156 14.855 1.00 54.03 94 TRP A N 1
ATOM 782 C CA . TRP A 1 94 ? -1.420 21.383 15.668 1.00 54.03 94 TRP A CA 1
ATOM 783 C C . TRP A 1 94 ? -1.677 21.126 17.165 1.00 54.03 94 TRP A C 1
ATOM 785 O O . TRP A 1 94 ? -0.885 21.540 18.012 1.00 54.03 94 TRP A O 1
ATOM 795 N N . LEU A 1 95 ? -2.711 20.342 17.485 1.00 49.41 95 LEU A N 1
ATOM 796 C CA . LEU A 1 95 ? -3.001 19.880 18.849 1.00 49.41 95 LEU A CA 1
ATOM 797 C C . LEU A 1 95 ? -1.900 18.949 19.385 1.00 49.41 95 LEU A C 1
ATOM 799 O O . LEU A 1 95 ? -1.476 19.085 20.531 1.00 49.41 95 LEU A O 1
ATOM 803 N N . ALA A 1 96 ? -1.367 18.056 18.545 1.00 52.69 96 ALA A N 1
ATOM 804 C CA . ALA A 1 96 ? -0.221 17.220 18.911 1.00 52.69 96 ALA A CA 1
ATOM 805 C C . ALA A 1 96 ? 1.071 18.039 19.120 1.00 52.69 96 ALA A C 1
ATOM 807 O O . ALA A 1 96 ? 1.867 17.723 20.002 1.00 52.69 96 ALA A O 1
ATOM 808 N N . LYS A 1 97 ? 1.263 19.125 18.359 1.00 50.69 97 LYS A N 1
ATOM 809 C CA . LYS A 1 97 ? 2.412 20.040 18.453 1.00 50.69 97 LYS A CA 1
ATOM 810 C C . LYS A 1 97 ? 2.399 20.840 19.759 1.00 50.69 97 LYS A C 1
ATOM 812 O O . LYS A 1 97 ? 3.455 21.012 20.358 1.00 50.69 97 LYS A O 1
ATOM 817 N N . LEU A 1 98 ? 1.224 21.238 20.256 1.00 53.31 98 LEU A N 1
ATOM 818 C CA . LEU A 1 98 ? 1.068 21.773 21.618 1.00 53.31 98 LEU A CA 1
ATOM 819 C C . LEU A 1 98 ? 1.434 20.731 22.693 1.00 53.31 98 LEU A C 1
ATOM 821 O O . LEU A 1 98 ? 2.107 21.065 23.668 1.00 53.31 98 LEU A O 1
ATOM 825 N N . GLY A 1 99 ? 1.076 19.459 22.485 1.00 53.56 99 GLY A N 1
ATOM 826 C CA . GLY A 1 99 ? 1.490 18.351 23.357 1.00 53.56 99 GLY A CA 1
ATOM 827 C C . GLY A 1 99 ? 3.005 18.087 23.354 1.00 53.56 99 GLY A C 1
ATOM 828 O O . GLY A 1 99 ? 3.592 17.845 24.409 1.00 53.56 99 GLY A O 1
ATOM 829 N N . ALA A 1 100 ? 3.657 18.193 22.191 1.00 51.16 100 ALA A N 1
ATOM 830 C CA . ALA A 1 100 ? 5.102 18.013 22.034 1.00 51.16 100 ALA A CA 1
ATOM 831 C C . ALA A 1 100 ? 5.918 19.127 22.719 1.00 51.16 100 ALA A C 1
ATOM 833 O O . ALA A 1 100 ? 6.894 18.837 23.409 1.00 51.16 100 ALA A O 1
ATOM 834 N N . VAL A 1 101 ? 5.469 20.386 22.632 1.00 58.34 101 VAL A N 1
ATOM 835 C CA . VAL A 1 101 ? 6.095 21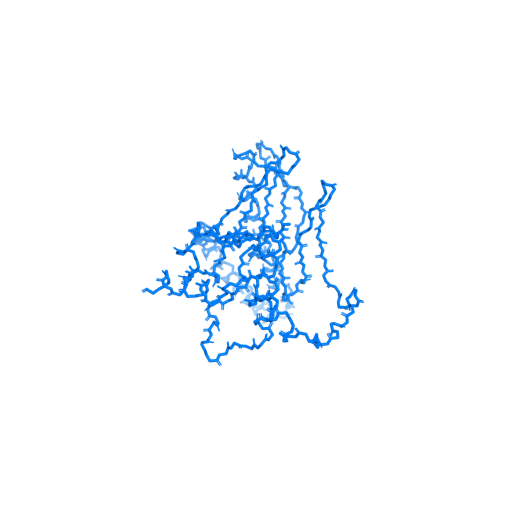.521 23.342 1.00 58.34 101 VAL A CA 1
ATOM 836 C C . VAL A 1 101 ? 6.026 21.337 24.866 1.00 58.34 101 VAL A C 1
ATOM 838 O O . VAL A 1 101 ? 6.990 21.637 25.575 1.00 58.34 101 VAL A O 1
ATOM 841 N N . GLY A 1 102 ? 4.929 20.774 25.385 1.00 56.91 102 GLY A N 1
ATOM 842 C CA . GLY A 1 102 ? 4.827 20.394 26.797 1.00 56.91 102 GLY A CA 1
ATOM 843 C C . GLY A 1 102 ? 5.830 19.304 27.205 1.00 56.91 102 GLY A C 1
ATOM 844 O O . GLY A 1 102 ? 6.429 19.379 28.277 1.00 56.91 102 GLY A O 1
ATOM 845 N N . TYR A 1 103 ? 6.075 18.320 26.337 1.00 53.34 103 TYR A N 1
ATOM 846 C CA . TYR A 1 103 ? 7.003 17.214 26.596 1.00 53.34 103 TYR A CA 1
ATOM 847 C C . TYR A 1 103 ? 8.481 17.640 26.581 1.00 53.34 103 TYR A C 1
ATOM 849 O O . TYR A 1 103 ? 9.245 17.247 27.466 1.00 53.34 103 TYR A O 1
ATOM 857 N N . ASP A 1 104 ? 8.882 18.495 25.640 1.00 54.31 104 ASP A N 1
ATOM 858 C CA . ASP A 1 104 ? 10.250 19.028 25.578 1.00 54.31 104 ASP A CA 1
ATOM 859 C C . ASP A 1 104 ? 10.557 19.949 26.771 1.00 54.31 104 ASP A C 1
ATOM 861 O O . ASP A 1 104 ? 11.649 19.896 27.346 1.00 54.31 104 ASP A O 1
ATOM 865 N N . THR A 1 105 ? 9.554 20.705 27.229 1.00 62.69 105 THR A N 1
ATOM 866 C CA . THR A 1 105 ? 9.629 21.486 28.474 1.00 62.69 105 THR A CA 1
ATOM 867 C C . THR A 1 105 ? 9.839 20.570 29.688 1.00 62.69 105 THR A C 1
ATOM 869 O O . THR A 1 105 ? 10.690 20.840 30.535 1.00 62.69 105 THR A O 1
ATOM 872 N N . LEU A 1 106 ? 9.148 19.426 29.749 1.00 55.56 106 LEU A N 1
ATOM 873 C CA . LEU A 1 106 ? 9.326 18.421 30.805 1.00 55.56 106 LEU A CA 1
ATOM 874 C C . LEU A 1 106 ? 10.702 17.734 30.762 1.00 55.56 106 LEU A C 1
ATOM 876 O O . LEU A 1 106 ? 11.233 17.368 31.809 1.00 55.56 106 LEU A O 1
ATOM 880 N N . ILE A 1 107 ? 11.322 17.586 29.587 1.00 59.03 107 ILE A N 1
ATOM 881 C CA . ILE A 1 107 ? 12.697 17.073 29.449 1.00 59.03 107 ILE A CA 1
ATOM 882 C C . ILE A 1 107 ? 13.723 18.085 29.965 1.00 59.03 107 ILE A C 1
ATOM 884 O O . ILE A 1 107 ? 14.693 17.684 30.619 1.00 59.03 107 ILE A O 1
ATOM 888 N N . LEU A 1 108 ? 13.523 19.376 29.692 1.00 63.53 108 LEU A N 1
ATOM 889 C CA . LEU A 1 108 ? 14.360 20.448 30.234 1.00 63.53 108 LEU A CA 1
ATOM 890 C C . LEU A 1 108 ? 14.237 20.512 31.760 1.00 63.53 108 LEU A C 1
ATOM 892 O O . LEU A 1 108 ? 15.259 20.521 32.444 1.00 63.53 108 LEU A O 1
ATOM 896 N N . ILE A 1 109 ? 13.013 20.416 32.295 1.00 65.06 109 ILE A N 1
ATOM 897 C CA . ILE A 1 109 ? 12.756 20.295 33.739 1.00 65.06 109 ILE A CA 1
ATOM 898 C C . ILE A 1 109 ? 13.446 19.050 34.309 1.00 65.06 109 ILE A C 1
ATOM 900 O O . ILE A 1 109 ? 14.159 19.147 35.298 1.00 65.06 109 ILE A O 1
ATOM 904 N N . ASN A 1 110 ? 13.317 17.884 33.673 1.00 62.66 110 ASN A N 1
ATOM 905 C CA . ASN A 1 110 ? 13.970 16.652 34.121 1.00 62.66 110 ASN A CA 1
ATOM 906 C C . ASN A 1 110 ? 15.505 16.754 34.088 1.00 62.66 110 ASN A C 1
ATOM 908 O O . ASN A 1 110 ? 16.183 16.194 34.945 1.00 62.66 110 ASN A O 1
ATOM 912 N N . SER A 1 111 ? 16.072 17.465 33.117 1.00 63.16 111 SER A N 1
ATOM 913 C CA . SER A 1 111 ? 17.522 17.679 33.027 1.00 63.16 111 SER A CA 1
ATOM 914 C C . SER A 1 111 ? 18.007 18.650 34.104 1.00 63.16 111 SER A C 1
ATOM 916 O O . SER A 1 111 ? 19.029 18.393 34.733 1.00 63.16 111 SER A O 1
ATOM 918 N N . PHE A 1 112 ? 17.236 19.705 34.377 1.00 70.75 112 PHE A N 1
ATOM 919 C CA . PHE A 1 112 ? 17.479 20.637 35.475 1.00 70.75 112 PHE A CA 1
ATOM 920 C C . PHE A 1 112 ? 17.372 19.947 36.844 1.00 70.75 112 PHE A C 1
ATOM 922 O O . PHE A 1 112 ? 18.261 20.086 37.675 1.00 70.75 112 PHE A O 1
ATOM 929 N N . VAL A 1 113 ? 16.351 19.112 37.047 1.00 65.44 113 VAL A N 1
ATOM 930 C CA . VAL A 1 113 ? 16.174 18.303 38.262 1.00 65.44 113 VAL A CA 1
ATOM 931 C C . VAL A 1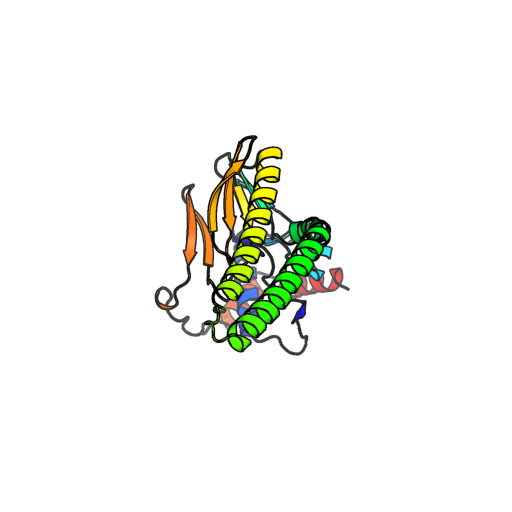 113 ? 17.325 17.313 38.437 1.00 65.44 113 VAL A C 1
ATOM 933 O O . VAL A 1 113 ? 17.889 17.244 39.522 1.00 65.44 113 VAL A O 1
ATOM 936 N N . ASN A 1 114 ? 17.736 16.590 37.387 1.00 63.34 114 ASN A N 1
ATOM 937 C CA . ASN A 1 114 ? 18.900 15.698 37.468 1.00 63.34 114 ASN A CA 1
ATOM 938 C C . ASN A 1 114 ? 20.194 16.470 37.757 1.00 63.34 114 ASN A C 1
ATOM 940 O O . ASN A 1 114 ? 21.035 15.964 38.490 1.00 63.34 114 ASN A O 1
ATOM 944 N N . TRP A 1 115 ? 20.346 17.685 37.223 1.00 69.75 115 TRP A N 1
ATOM 945 C CA . TRP A 1 115 ? 21.476 18.559 37.526 1.00 69.75 115 TRP A CA 1
ATOM 946 C C . TRP A 1 115 ? 21.481 18.987 39.003 1.00 69.75 115 TRP A C 1
ATOM 948 O O . TRP A 1 115 ? 22.493 18.795 39.674 1.00 69.75 115 TRP A O 1
ATOM 958 N N . CYS A 1 116 ? 20.347 19.450 39.545 1.00 68.50 116 CYS A N 1
ATOM 959 C CA . CYS A 1 116 ? 20.189 19.757 40.972 1.00 68.50 116 CYS A CA 1
ATOM 960 C C . CYS A 1 116 ? 20.458 18.537 41.867 1.00 68.50 116 CYS A C 1
ATOM 962 O O . CYS A 1 116 ? 21.182 18.653 42.852 1.00 68.50 116 CYS A O 1
ATOM 964 N N . LEU A 1 117 ? 19.919 17.367 41.512 1.00 66.31 117 LEU A N 1
ATOM 965 C CA . LEU A 1 117 ? 20.111 16.118 42.255 1.00 66.31 117 LEU A CA 1
ATOM 966 C C . LEU A 1 117 ? 21.584 15.702 42.294 1.00 66.31 117 LEU A C 1
ATOM 968 O O . LEU A 1 117 ? 22.089 15.378 43.367 1.00 66.31 117 LEU A O 1
ATOM 972 N N . THR A 1 118 ? 22.304 15.785 41.170 1.00 64.06 118 THR A N 1
ATOM 973 C CA . THR A 1 118 ? 23.747 15.503 41.169 1.00 64.06 118 THR A CA 1
ATOM 974 C C . THR A 1 118 ? 24.567 16.520 41.944 1.00 64.06 118 THR A C 1
ATOM 976 O O . THR A 1 118 ? 25.551 16.139 42.571 1.00 64.06 118 THR A O 1
ATOM 979 N N . SER A 1 119 ? 24.157 17.789 41.962 1.00 67.56 119 SER A N 1
ATOM 980 C CA . SER A 1 119 ? 24.825 18.825 42.759 1.00 67.56 119 SER A CA 1
ATOM 981 C C . SER A 1 119 ? 24.656 18.617 44.272 1.00 67.56 119 SER A C 1
ATOM 983 O O . SER A 1 119 ? 25.467 19.123 45.039 1.00 67.56 119 SER A O 1
ATOM 985 N N . ILE A 1 120 ? 23.648 17.847 44.704 1.00 73.06 120 ILE A N 1
ATOM 986 C CA . ILE A 1 120 ? 23.405 17.460 46.110 1.00 73.06 120 ILE A CA 1
ATOM 987 C C . ILE A 1 120 ? 23.866 16.000 46.373 1.00 73.06 120 ILE A C 1
ATOM 989 O O . ILE A 1 120 ? 23.649 15.447 47.446 1.00 73.06 120 ILE A O 1
ATOM 993 N N . GLY A 1 121 ? 24.551 15.360 45.413 1.00 59.81 121 GLY A N 1
ATOM 994 C CA . GLY A 1 121 ? 25.177 14.037 45.578 1.00 59.81 121 GLY A CA 1
ATOM 995 C C . GLY A 1 121 ? 24.269 12.824 45.331 1.00 59.81 121 GLY A C 1
ATOM 996 O O . GLY A 1 121 ? 24.603 11.725 45.763 1.00 59.81 121 GLY A O 1
ATOM 997 N N . SER A 1 122 ? 23.131 12.997 44.652 1.00 55.50 122 SER A N 1
ATOM 998 C CA . SER A 1 122 ? 22.182 11.916 44.313 1.00 55.50 122 SER A CA 1
ATOM 999 C C . SER A 1 122 ? 22.315 11.432 42.851 1.00 55.50 122 SER A C 1
ATOM 1001 O O . SER A 1 122 ? 22.800 12.169 41.991 1.00 55.50 122 SER A O 1
ATOM 1003 N N . GLU A 1 123 ? 21.893 10.194 42.541 1.00 53.84 123 GLU A N 1
ATOM 1004 C CA . GLU A 1 123 ? 22.087 9.545 41.221 1.00 53.84 123 GLU A CA 1
ATOM 1005 C C . GLU A 1 123 ? 21.167 10.050 40.079 1.00 53.84 123 GLU A C 1
ATOM 1007 O O . GLU A 1 123 ? 20.060 10.540 40.307 1.00 53.84 123 GLU A O 1
ATOM 1012 N N . LYS A 1 124 ? 21.624 9.893 38.817 1.00 55.69 124 LYS A N 1
ATOM 1013 C CA . LYS A 1 124 ? 20.944 10.335 37.573 1.00 55.69 124 LYS A CA 1
ATOM 1014 C C . LYS A 1 124 ? 19.976 9.292 36.988 1.00 55.69 124 LYS A C 1
ATOM 1016 O O . LYS A 1 124 ? 20.228 8.094 37.047 1.00 55.69 124 LYS A O 1
ATOM 1021 N N . MET A 1 125 ? 18.956 9.749 36.251 1.00 57.12 125 MET A N 1
ATOM 1022 C CA . MET A 1 125 ? 18.074 8.895 35.420 1.00 57.12 125 MET A CA 1
ATOM 1023 C C . MET A 1 125 ? 18.406 8.880 33.903 1.00 57.12 125 MET A C 1
ATOM 1025 O O . MET A 1 125 ? 18.872 9.873 33.350 1.00 57.12 125 MET A O 1
ATOM 1029 N N . SER A 1 126 ? 18.093 7.764 33.208 1.00 52.38 126 SER A N 1
ATOM 1030 C CA . SER A 1 126 ? 18.596 7.382 31.858 1.00 52.38 126 SER A CA 1
ATOM 1031 C C . SER A 1 126 ? 17.590 7.441 30.669 1.00 52.38 126 SER A C 1
ATOM 1033 O O . SER A 1 126 ? 16.376 7.296 30.822 1.00 52.38 126 SER A O 1
ATOM 1035 N N . PHE A 1 127 ? 18.143 7.636 29.457 1.00 52.28 127 PHE A N 1
ATOM 1036 C CA . PHE A 1 127 ? 17.561 8.036 28.154 1.00 52.28 127 PHE A CA 1
ATOM 1037 C C . PHE A 1 127 ? 16.842 6.953 27.314 1.00 52.28 127 PHE A C 1
ATOM 1039 O O . PHE A 1 127 ? 16.394 7.242 26.201 1.00 52.28 127 PHE A O 1
ATOM 1046 N N . SER A 1 128 ? 16.627 5.744 27.831 1.00 48.50 128 SER A N 1
ATOM 1047 C CA . SER A 1 128 ? 15.791 4.704 27.189 1.00 48.50 128 SER A CA 1
ATOM 1048 C C . SER A 1 128 ? 14.336 5.150 26.945 1.00 48.50 128 SER A C 1
ATOM 1050 O O . SER A 1 128 ? 13.621 4.597 26.109 1.00 48.50 128 SER A O 1
ATOM 1052 N N . LYS A 1 129 ? 13.898 6.218 27.622 1.00 48.91 129 LYS A N 1
ATOM 1053 C CA . LYS A 1 129 ? 12.579 6.839 27.447 1.00 48.91 129 LYS A CA 1
ATOM 1054 C C . LYS A 1 129 ? 12.408 7.589 26.113 1.00 48.91 129 LYS A C 1
ATOM 1056 O O . LYS A 1 129 ? 11.279 7.651 25.636 1.00 48.91 129 LYS A O 1
ATOM 1061 N N . LYS A 1 130 ? 13.473 8.114 25.481 1.00 48.44 130 LYS A N 1
ATOM 1062 C CA . LYS A 1 130 ? 13.355 8.955 24.262 1.00 48.44 130 LYS A CA 1
ATOM 1063 C C . LYS A 1 130 ? 13.078 8.163 22.979 1.00 48.44 130 LYS A C 1
ATOM 1065 O O . LYS A 1 130 ? 12.253 8.585 22.176 1.00 48.44 130 LYS A O 1
ATOM 1070 N N . ILE A 1 131 ? 13.705 6.998 22.805 1.00 50.69 131 ILE A N 1
ATOM 1071 C CA . ILE A 1 131 ? 13.416 6.090 21.676 1.00 50.69 131 ILE A CA 1
ATOM 1072 C C . ILE A 1 131 ? 12.023 5.473 21.848 1.00 50.69 131 ILE A C 1
ATOM 1074 O O . ILE A 1 131 ? 11.235 5.423 20.908 1.00 50.69 131 ILE A O 1
ATOM 1078 N N . LYS A 1 132 ? 11.669 5.113 23.089 1.00 53.78 132 LYS A N 1
ATOM 1079 C CA . LYS A 1 132 ? 10.335 4.613 23.436 1.00 53.78 132 LYS A CA 1
ATOM 1080 C C . LYS A 1 132 ? 9.232 5.644 23.168 1.00 53.78 132 LYS A C 1
ATOM 1082 O O . LYS A 1 132 ? 8.125 5.246 22.835 1.00 53.78 132 LYS A O 1
ATOM 1087 N N . ALA A 1 133 ? 9.512 6.941 23.315 1.00 55.78 133 ALA A N 1
ATOM 1088 C CA . ALA A 1 133 ? 8.554 8.007 23.026 1.00 55.78 133 ALA A CA 1
ATOM 1089 C C . ALA A 1 133 ? 8.303 8.157 21.518 1.00 55.78 133 ALA A C 1
ATOM 1091 O O . ALA A 1 133 ? 7.158 8.046 21.104 1.00 55.78 133 ALA A O 1
ATOM 1092 N N . LYS A 1 134 ? 9.357 8.259 20.693 1.00 54.94 134 LYS A N 1
ATOM 1093 C CA . LYS A 1 134 ? 9.209 8.308 19.224 1.00 54.94 134 LYS A CA 1
ATOM 1094 C C . LYS A 1 134 ? 8.493 7.080 18.665 1.00 54.94 134 LYS A C 1
ATOM 1096 O O . LYS A 1 134 ? 7.619 7.216 17.819 1.00 54.94 134 LYS A O 1
ATOM 1101 N N . PHE A 1 135 ? 8.819 5.896 19.184 1.00 64.50 135 PHE A N 1
ATOM 1102 C CA . PHE A 1 135 ? 8.123 4.663 18.826 1.00 64.50 135 PHE A CA 1
ATOM 1103 C C . PHE A 1 135 ? 6.648 4.703 19.240 1.00 64.50 135 PHE A C 1
ATOM 1105 O O . PHE A 1 135 ? 5.776 4.375 18.447 1.00 64.50 135 PHE A O 1
ATOM 1112 N N . LYS A 1 136 ? 6.337 5.168 20.456 1.00 60.38 136 LYS A N 1
ATOM 1113 C CA . LYS A 1 136 ? 4.946 5.340 20.901 1.00 60.38 136 LYS A CA 1
ATOM 1114 C C . LYS A 1 136 ? 4.176 6.341 20.047 1.00 60.38 136 LYS A C 1
ATOM 1116 O O . LYS A 1 136 ? 2.996 6.119 19.809 1.00 60.38 136 LYS A O 1
ATOM 1121 N N . ASP A 1 137 ? 4.810 7.423 19.615 1.00 65.06 137 ASP A N 1
ATOM 1122 C CA . ASP A 1 137 ? 4.160 8.450 18.803 1.00 65.06 137 ASP A CA 1
ATOM 1123 C C . ASP A 1 137 ? 3.917 7.959 17.371 1.00 65.06 137 ASP A C 1
ATOM 1125 O O . ASP A 1 137 ? 2.819 8.148 16.855 1.00 65.06 137 ASP A O 1
ATOM 1129 N N . ALA A 1 138 ? 4.876 7.240 16.777 1.00 61.69 138 ALA A N 1
ATOM 1130 C CA . ALA A 1 138 ? 4.695 6.562 15.492 1.00 61.69 138 ALA A CA 1
ATOM 1131 C C . ALA A 1 138 ? 3.581 5.506 15.565 1.00 61.69 138 ALA A C 1
ATOM 1133 O O . ALA A 1 138 ? 2.662 5.526 14.755 1.00 61.69 138 ALA A O 1
ATOM 1134 N N . VAL A 1 139 ? 3.588 4.654 16.596 1.00 66.94 139 VAL A N 1
ATOM 1135 C CA . VAL A 1 139 ? 2.540 3.646 16.825 1.00 66.94 139 VAL A CA 1
ATOM 1136 C C . VAL A 1 139 ? 1.174 4.297 17.035 1.00 66.94 139 VAL A C 1
ATOM 1138 O O . VAL A 1 139 ? 0.176 3.799 16.529 1.00 66.94 139 VAL A O 1
ATOM 1141 N N . LYS A 1 140 ? 1.088 5.416 17.761 1.00 70.44 140 LYS A N 1
ATOM 1142 C CA . LYS A 1 140 ? -0.171 6.163 17.911 1.00 70.44 140 LYS A CA 1
ATOM 1143 C C . LYS A 1 140 ? -0.647 6.752 16.590 1.00 70.44 140 LYS A C 1
ATOM 1145 O O . LYS A 1 140 ? -1.845 6.735 16.333 1.00 70.44 140 LYS A O 1
ATOM 1150 N N . PHE A 1 141 ? 0.266 7.296 15.793 1.00 71.00 141 PHE A N 1
ATOM 1151 C CA . PHE A 1 141 ? -0.052 7.853 14.486 1.00 71.00 141 PHE A CA 1
ATOM 1152 C C . PHE A 1 141 ? -0.579 6.770 13.538 1.00 71.00 141 PHE A C 1
ATOM 1154 O O . PHE A 1 141 ? -1.666 6.939 12.995 1.00 71.00 141 PHE A O 1
ATOM 1161 N N . ILE A 1 142 ? 0.129 5.641 13.442 1.00 71.06 142 ILE A N 1
ATOM 1162 C CA . ILE A 1 142 ? -0.271 4.458 12.670 1.00 71.06 142 ILE A CA 1
ATOM 1163 C C . ILE A 1 142 ? -1.639 3.963 13.134 1.00 71.06 142 ILE A C 1
ATOM 1165 O O . ILE A 1 142 ? -2.568 3.920 12.340 1.00 71.06 142 ILE A O 1
ATOM 1169 N N . ASN A 1 143 ? -1.811 3.711 14.436 1.00 76.44 143 ASN A N 1
ATOM 1170 C CA . ASN A 1 143 ? -3.105 3.280 14.964 1.00 76.44 143 ASN A CA 1
ATOM 1171 C C . ASN A 1 143 ? -4.210 4.275 14.598 1.00 76.44 143 ASN A C 1
ATOM 1173 O O . ASN A 1 143 ? -5.273 3.869 14.149 1.00 76.44 143 ASN A O 1
ATOM 1177 N N . LYS A 1 144 ? -3.974 5.582 14.745 1.00 83.50 144 LYS A N 1
ATOM 1178 C CA . LYS A 1 144 ? -4.985 6.587 14.407 1.00 83.50 144 LYS A CA 1
ATOM 1179 C C . LYS A 1 144 ? -5.362 6.545 12.923 1.00 83.50 144 LYS A C 1
ATOM 1181 O O . LYS A 1 144 ? -6.549 6.629 12.622 1.00 83.50 144 LYS A O 1
ATOM 1186 N N . PHE A 1 145 ? -4.391 6.400 12.024 1.00 87.06 145 PHE A N 1
ATOM 1187 C CA . PHE A 1 145 ? -4.645 6.209 10.595 1.00 87.06 145 PHE A CA 1
ATOM 1188 C C . PHE A 1 145 ? -5.509 4.965 10.341 1.00 87.06 145 PHE A C 1
ATOM 1190 O O . PHE A 1 145 ? -6.572 5.068 9.732 1.00 87.06 145 PHE A O 1
ATOM 1197 N N . GLU A 1 146 ? -5.090 3.817 10.875 1.00 91.62 146 GLU A N 1
ATOM 1198 C CA . GLU A 1 146 ? -5.759 2.526 10.692 1.00 91.62 146 GLU A CA 1
ATOM 1199 C C . GLU A 1 146 ? -7.205 2.546 11.200 1.00 91.62 146 GLU A C 1
ATOM 1201 O O . GLU A 1 146 ? -8.113 2.125 10.486 1.00 91.62 146 GLU A O 1
ATOM 1206 N N . TYR A 1 147 ? -7.439 3.097 12.397 1.00 91.19 147 TYR A N 1
ATOM 1207 C CA . TYR A 1 147 ? -8.785 3.235 12.960 1.00 91.19 147 TYR A CA 1
ATOM 1208 C C . TYR A 1 147 ? -9.654 4.203 12.151 1.00 91.19 147 TYR A C 1
ATOM 1210 O O . TYR A 1 147 ? -10.801 3.878 11.869 1.00 91.19 147 TYR A O 1
ATOM 1218 N N . THR A 1 148 ? -9.112 5.341 11.701 1.00 90.81 148 THR A N 1
ATOM 1219 C CA . THR A 1 148 ? -9.881 6.298 10.881 1.00 90.81 148 THR A CA 1
ATOM 1220 C C . THR A 1 148 ? -10.298 5.667 9.547 1.00 90.81 148 THR A C 1
ATOM 1222 O O . THR A 1 148 ? -11.428 5.833 9.088 1.00 90.81 148 THR A O 1
ATOM 1225 N N . ALA A 1 149 ? -9.390 4.919 8.911 1.00 93.12 149 ALA A N 1
ATOM 1226 C CA . ALA A 1 149 ? -9.698 4.187 7.689 1.00 93.12 149 ALA A CA 1
ATOM 1227 C C . ALA A 1 149 ? -10.744 3.089 7.936 1.00 93.12 149 ALA A C 1
ATOM 1229 O O . ALA A 1 149 ? -11.634 2.900 7.105 1.00 93.12 149 ALA A O 1
ATOM 1230 N N . ALA A 1 150 ? -10.659 2.400 9.078 1.00 95.31 150 ALA A N 1
ATOM 1231 C CA . ALA A 1 150 ? -11.600 1.359 9.462 1.00 95.31 150 ALA A CA 1
ATOM 1232 C C . ALA A 1 150 ? -13.016 1.896 9.718 1.00 95.31 150 ALA A C 1
ATOM 1234 O O . ALA A 1 150 ? -13.974 1.343 9.186 1.00 95.31 150 ALA A O 1
ATOM 1235 N N . GLU A 1 151 ? -13.154 2.995 10.461 1.00 92.69 151 GLU A N 1
ATOM 1236 C CA . GLU A 1 151 ? -14.439 3.664 10.718 1.00 92.69 151 GLU A CA 1
ATOM 1237 C C . GLU A 1 151 ? -15.130 4.058 9.412 1.00 92.69 151 GLU A C 1
ATOM 1239 O O . GLU A 1 151 ? -16.274 3.675 9.171 1.00 92.69 151 GLU A O 1
ATOM 1244 N N . LEU A 1 152 ? -14.402 4.728 8.513 1.00 93.12 152 LEU A N 1
ATOM 1245 C CA . LEU A 1 152 ? -14.941 5.134 7.216 1.00 93.12 152 LEU A CA 1
ATOM 1246 C C . LEU A 1 152 ? -15.332 3.934 6.343 1.00 93.12 152 LEU A C 1
ATOM 1248 O O . LEU A 1 152 ? -16.258 4.016 5.533 1.00 93.12 152 LEU A O 1
ATOM 1252 N N . ALA A 1 153 ? -14.597 2.830 6.459 1.00 96.31 153 ALA A N 1
ATOM 1253 C CA . ALA A 1 153 ? -14.891 1.616 5.721 1.00 96.31 153 ALA A CA 1
ATOM 1254 C C . ALA A 1 153 ? -16.171 0.946 6.218 1.00 96.31 153 ALA A C 1
ATOM 1256 O O . ALA A 1 153 ? -17.016 0.598 5.394 1.00 96.31 153 ALA A O 1
ATOM 1257 N N . VAL A 1 154 ? -16.342 0.842 7.537 1.00 96.44 154 VAL A N 1
ATOM 1258 C CA . VAL A 1 154 ? -17.570 0.336 8.161 1.00 96.44 154 VAL A CA 1
ATOM 1259 C C . VAL A 1 154 ? -18.764 1.215 7.785 1.00 96.44 154 VAL A C 1
ATOM 1261 O O . VAL A 1 154 ? -19.757 0.691 7.284 1.00 96.44 154 VAL A O 1
ATOM 1264 N N . GLU A 1 155 ? -18.640 2.541 7.899 1.00 93.62 155 GLU A N 1
ATOM 1265 C CA . GLU A 1 155 ? -19.686 3.506 7.516 1.00 93.62 155 GLU A CA 1
ATOM 1266 C C . GLU A 1 155 ? -20.133 3.321 6.053 1.00 93.62 155 GLU A C 1
ATOM 1268 O O . GLU A 1 155 ? -21.317 3.400 5.723 1.00 93.62 155 GLU A O 1
ATOM 1273 N N . LYS A 1 156 ? -19.184 3.027 5.156 1.00 94.62 156 LYS A N 1
ATOM 1274 C CA . LYS A 1 156 ? -19.442 2.810 3.722 1.00 94.62 156 LYS A CA 1
ATOM 1275 C C . LYS A 1 156 ? -19.793 1.366 3.360 1.00 94.62 156 LYS A C 1
ATOM 1277 O O . LYS A 1 156 ? -20.011 1.073 2.181 1.00 94.62 156 LYS A O 1
ATOM 1282 N N . GLY A 1 157 ? -19.863 0.469 4.342 1.00 96.25 157 GLY A N 1
ATOM 1283 C CA . GLY A 1 157 ? -20.203 -0.938 4.148 1.00 96.25 157 GLY A CA 1
ATOM 1284 C C . GLY A 1 157 ? -19.131 -1.743 3.408 1.00 96.25 157 GLY A C 1
ATOM 1285 O O . GLY A 1 157 ? -19.470 -2.675 2.674 1.00 96.25 157 GLY A O 1
ATOM 1286 N N . TYR A 1 158 ? -17.855 -1.389 3.560 1.00 98.19 158 TYR A N 1
ATOM 1287 C CA . TYR A 1 158 ? -16.721 -2.185 3.088 1.00 98.19 158 TYR A CA 1
ATOM 1288 C C . TYR A 1 158 ? -16.286 -3.199 4.148 1.00 98.19 158 TYR A C 1
ATOM 1290 O O . TYR A 1 158 ? -16.329 -2.926 5.342 1.00 98.19 158 TYR A O 1
ATOM 1298 N N . GLN A 1 159 ? -15.840 -4.372 3.703 1.00 98.06 159 GLN A N 1
ATOM 1299 C CA . GLN A 1 159 ? -15.356 -5.452 4.573 1.00 98.06 159 GLN A CA 1
ATOM 1300 C C . GLN A 1 159 ? -13.828 -5.540 4.589 1.00 98.06 159 GLN A C 1
ATOM 1302 O O . GLN A 1 159 ? -13.262 -6.097 5.529 1.00 98.06 159 GLN A O 1
ATOM 1307 N N . TYR A 1 160 ? -13.162 -4.970 3.581 1.00 98.38 160 TYR A N 1
ATOM 1308 C CA . TYR A 1 160 ? -11.706 -4.880 3.527 1.00 98.38 160 TYR A CA 1
ATOM 1309 C C . TYR A 1 160 ? -11.252 -3.443 3.286 1.00 98.38 160 TYR A C 1
ATOM 1311 O O . TYR A 1 160 ? -11.774 -2.758 2.404 1.00 98.38 160 TYR A O 1
ATOM 1319 N N . VAL A 1 161 ? -10.233 -3.028 4.032 1.00 98.06 161 VAL A N 1
ATOM 1320 C CA . VAL A 1 161 ? -9.428 -1.830 3.779 1.00 98.06 161 VAL A CA 1
ATOM 1321 C C . VAL A 1 161 ? -8.059 -2.302 3.333 1.00 98.06 161 VAL A C 1
ATOM 1323 O O . VAL A 1 161 ? -7.400 -3.011 4.085 1.00 98.06 161 VAL A O 1
ATOM 1326 N N . VAL A 1 162 ? -7.638 -1.922 2.128 1.00 98.19 162 VAL A N 1
ATOM 1327 C CA . VAL A 1 162 ? -6.351 -2.327 1.559 1.00 98.19 162 VAL A CA 1
ATOM 1328 C C . VAL A 1 162 ? -5.528 -1.093 1.209 1.00 98.19 162 VAL A C 1
ATOM 1330 O O . VAL A 1 162 ? -5.870 -0.347 0.290 1.00 98.19 162 VAL A O 1
ATOM 1333 N N . CYS A 1 163 ? -4.436 -0.867 1.933 1.00 95.56 163 CYS A N 1
ATOM 1334 C CA . CYS A 1 163 ? -3.608 0.324 1.763 1.00 95.56 163 CYS A CA 1
ATOM 1335 C C . CYS A 1 163 ? -2.099 0.049 1.777 1.00 95.56 163 CYS A C 1
ATOM 1337 O O . CYS A 1 163 ? -1.655 -1.090 1.919 1.00 95.56 163 CYS A O 1
ATOM 1339 N N . GLY A 1 164 ? -1.322 1.113 1.580 1.00 90.81 164 GLY A N 1
ATOM 1340 C CA . GLY A 1 164 ? 0.131 1.150 1.717 1.00 90.81 164 GLY A CA 1
ATOM 1341 C C . GLY A 1 164 ? 0.529 2.320 2.618 1.00 90.81 164 GLY A C 1
ATOM 1342 O O . GLY A 1 164 ? 0.040 2.420 3.746 1.00 90.81 164 GLY A O 1
ATOM 1343 N N . HIS A 1 165 ? 1.384 3.210 2.107 1.00 90.19 165 HIS A N 1
ATOM 1344 C CA . HIS A 1 165 ? 1.759 4.524 2.660 1.00 90.19 165 HIS A CA 1
ATOM 1345 C C . HIS A 1 165 ? 2.514 4.556 4.001 1.00 90.19 165 HIS A C 1
ATOM 1347 O O . HIS A 1 165 ? 3.434 5.347 4.161 1.00 90.19 165 HIS A O 1
ATOM 1353 N N . ILE A 1 166 ? 2.163 3.721 4.982 1.00 87.12 166 ILE A N 1
ATOM 1354 C CA . ILE A 1 166 ? 2.829 3.699 6.298 1.00 87.12 166 ILE A CA 1
ATOM 1355 C C . ILE A 1 166 ? 3.994 2.701 6.377 1.00 87.12 166 ILE A C 1
ATOM 1357 O O . ILE A 1 166 ? 4.663 2.649 7.406 1.00 87.12 166 ILE A O 1
ATOM 1361 N N . HIS A 1 167 ? 4.248 1.928 5.309 1.00 87.19 167 HIS A N 1
ATOM 1362 C CA . HIS A 1 167 ? 5.367 0.973 5.200 1.00 87.19 167 HIS A CA 1
ATOM 1363 C C . HIS A 1 167 ? 5.413 -0.056 6.347 1.00 87.19 167 HIS A C 1
ATOM 1365 O O . HIS A 1 167 ? 6.478 -0.462 6.803 1.00 87.19 167 HIS A O 1
ATOM 1371 N N . GLN A 1 168 ? 4.250 -0.459 6.863 1.00 89.69 168 GLN A N 1
ATOM 1372 C CA . GLN A 1 168 ? 4.134 -1.471 7.914 1.00 89.69 168 GLN A CA 1
ATOM 1373 C C . GLN A 1 168 ? 3.194 -2.572 7.425 1.00 89.69 168 GLN A C 1
ATOM 1375 O O . GLN A 1 168 ? 1.984 -2.349 7.432 1.00 89.69 168 GLN A O 1
ATOM 1380 N N . PRO A 1 169 ? 3.711 -3.722 6.952 1.00 94.38 169 PRO A N 1
ATOM 1381 C CA . PRO A 1 169 ? 2.866 -4.816 6.499 1.00 94.38 169 PRO A CA 1
ATOM 1382 C C . PRO A 1 169 ? 2.061 -5.361 7.676 1.00 94.38 169 PRO A C 1
ATOM 1384 O O . PRO A 1 169 ? 2.626 -5.761 8.691 1.00 94.38 169 PRO A O 1
ATOM 1387 N N . GLU A 1 170 ? 0.741 -5.384 7.535 1.00 95.69 170 GLU A N 1
ATOM 1388 C CA . GLU A 1 170 ? -0.162 -5.716 8.635 1.00 95.69 170 GLU A CA 1
ATOM 1389 C C . GLU A 1 170 ? -1.449 -6.333 8.091 1.00 95.69 170 GLU A C 1
ATOM 1391 O O . GLU A 1 170 ? -1.949 -5.945 7.033 1.00 95.69 170 GLU A O 1
ATOM 1396 N N . MET A 1 171 ? -1.988 -7.309 8.818 1.00 97.50 171 MET A N 1
ATOM 1397 C CA . MET A 1 171 ? -3.269 -7.932 8.509 1.00 97.50 171 MET A CA 1
ATOM 1398 C C . MET A 1 171 ? -3.995 -8.202 9.815 1.00 97.50 171 MET A C 1
ATOM 1400 O O . MET A 1 171 ? -3.651 -9.126 10.551 1.00 97.50 171 MET A O 1
ATOM 1404 N N . ARG A 1 172 ? -5.034 -7.414 10.087 1.00 96.62 172 ARG A N 1
ATOM 1405 C CA . ARG A 1 172 ? -5.801 -7.540 11.326 1.00 96.62 172 ARG A CA 1
ATOM 1406 C C . ARG A 1 172 ? -7.246 -7.112 11.147 1.00 96.62 172 ARG A C 1
ATOM 1408 O O . ARG A 1 172 ? -7.553 -6.229 10.351 1.00 96.62 172 ARG A O 1
ATOM 1415 N N . THR A 1 173 ? -8.138 -7.708 11.926 1.00 97.94 173 THR A N 1
ATOM 1416 C CA . THR A 1 173 ? -9.504 -7.195 12.064 1.00 97.94 173 THR A CA 1
ATOM 1417 C C . THR A 1 173 ? -9.494 -6.006 13.016 1.00 97.94 173 THR A C 1
ATOM 1419 O O . THR A 1 173 ? -8.910 -6.075 14.100 1.00 97.94 173 THR A O 1
ATOM 1422 N N . ILE A 1 174 ? -10.135 -4.917 12.606 1.00 96.94 174 ILE A N 1
ATOM 1423 C CA . ILE A 1 174 ? -10.368 -3.735 13.429 1.00 96.94 174 ILE A CA 1
ATOM 1424 C C . ILE A 1 174 ? -11.869 -3.642 13.685 1.00 96.94 174 ILE A C 1
ATOM 1426 O O . ILE A 1 174 ? -12.662 -3.573 12.746 1.00 96.94 174 ILE A O 1
ATOM 1430 N N . THR A 1 175 ? -12.245 -3.647 14.961 1.00 96.94 175 THR A N 1
ATOM 1431 C CA . THR A 1 175 ? -13.624 -3.444 15.416 1.00 96.94 175 THR A CA 1
ATOM 1432 C C . THR A 1 175 ? -13.827 -1.971 15.757 1.00 96.94 175 THR A C 1
ATOM 1434 O O . THR A 1 175 ? -13.025 -1.385 16.488 1.00 96.94 175 THR A O 1
ATOM 1437 N N . THR A 1 176 ? -14.890 -1.384 15.223 1.00 92.31 176 THR A N 1
ATOM 1438 C CA . THR A 1 176 ? -15.375 -0.031 15.509 1.00 92.31 176 THR A CA 1
ATOM 1439 C C . THR A 1 176 ? -16.701 -0.122 16.271 1.00 92.31 176 THR A C 1
ATOM 1441 O O . THR A 1 176 ? -17.182 -1.216 16.565 1.00 92.31 176 THR A O 1
ATOM 1444 N N . GLU A 1 177 ? -17.300 1.014 16.628 1.00 91.50 177 GLU A N 1
ATOM 1445 C CA . GLU A 1 177 ? -18.604 1.026 17.312 1.00 91.50 177 GLU A CA 1
ATOM 1446 C C . GLU A 1 177 ? -19.732 0.452 16.434 1.00 91.50 177 GLU A C 1
ATOM 1448 O O . GLU A 1 177 ? -20.623 -0.228 16.943 1.00 91.50 177 GLU A O 1
ATOM 1453 N N . ASP A 1 178 ? -19.647 0.662 15.118 1.00 92.12 178 ASP A N 1
ATOM 1454 C CA . ASP A 1 178 ? -20.702 0.329 14.153 1.00 92.12 178 ASP A CA 1
ATOM 1455 C C . ASP A 1 178 ? -20.460 -0.985 13.387 1.00 92.12 178 ASP A C 1
ATOM 1457 O O . ASP A 1 178 ? -21.297 -1.404 12.584 1.00 92.12 178 ASP A O 1
ATOM 1461 N N . GLY A 1 179 ? -19.323 -1.657 13.602 1.00 95.38 179 GLY A N 1
ATOM 1462 C CA . GLY A 1 179 ? -19.003 -2.899 12.899 1.00 95.38 179 GLY A CA 1
ATOM 1463 C C . GLY A 1 179 ? -17.536 -3.306 12.961 1.00 95.38 179 GLY A C 1
ATOM 1464 O O . GLY A 1 179 ? -16.774 -2.878 13.821 1.00 95.38 179 GLY A O 1
ATOM 1465 N N . GLU A 1 180 ? -17.126 -4.169 12.038 1.00 97.50 180 GLU A N 1
ATOM 1466 C CA . GLU A 1 180 ? -15.740 -4.611 11.913 1.00 97.50 180 GLU A CA 1
ATOM 1467 C C . GLU A 1 180 ? -15.297 -4.643 10.454 1.00 97.50 180 GLU A C 1
ATOM 1469 O O . GLU A 1 180 ? -16.100 -4.813 9.534 1.00 97.50 180 GLU A O 1
ATOM 1474 N N . VAL A 1 181 ? -13.993 -4.495 10.251 1.00 98.19 181 VAL A N 1
ATOM 1475 C CA . VAL A 1 181 ? -13.372 -4.522 8.931 1.00 98.19 181 VAL A CA 1
ATOM 1476 C C . VAL A 1 181 ? -12.008 -5.190 9.017 1.00 98.19 181 VAL A C 1
ATOM 1478 O O . VAL A 1 181 ? -11.288 -5.056 10.008 1.00 98.19 181 VAL A O 1
ATOM 1481 N N . THR A 1 182 ? -11.626 -5.920 7.976 1.00 98.31 182 THR A N 1
ATOM 1482 C CA . THR A 1 182 ? -10.269 -6.451 7.863 1.00 98.31 182 THR A CA 1
ATOM 1483 C C . THR A 1 182 ? -9.367 -5.384 7.248 1.00 98.31 182 THR A C 1
ATOM 1485 O O . THR A 1 182 ? -9.528 -5.008 6.086 1.00 98.31 182 THR A O 1
ATOM 1488 N N . TYR A 1 183 ? -8.419 -4.893 8.040 1.00 98.12 183 TYR A N 1
ATOM 1489 C CA . TYR A 1 183 ? -7.382 -3.964 7.619 1.00 98.12 183 TYR A CA 1
ATOM 1490 C C . TYR A 1 183 ? -6.174 -4.727 7.074 1.00 98.12 183 TYR A C 1
ATOM 1492 O O . TYR A 1 183 ? -5.699 -5.682 7.693 1.00 98.12 183 TYR A O 1
ATOM 1500 N N . LEU A 1 184 ? -5.695 -4.298 5.911 1.00 98.25 184 LEU A N 1
ATOM 1501 C CA . LEU A 1 184 ? -4.610 -4.910 5.160 1.00 98.25 184 LEU A CA 1
ATOM 1502 C C . LEU A 1 184 ? -3.652 -3.814 4.694 1.00 98.25 184 LEU A C 1
ATOM 1504 O O . LEU A 1 184 ? -4.041 -2.922 3.937 1.00 98.25 184 LEU A O 1
ATOM 1508 N N . ASN A 1 185 ? -2.391 -3.908 5.098 1.00 97.50 185 ASN A N 1
ATOM 1509 C CA . ASN A 1 185 ? -1.323 -3.063 4.586 1.00 97.50 185 ASN A CA 1
ATOM 1510 C C . ASN A 1 185 ? -0.280 -3.911 3.862 1.00 97.50 185 ASN A C 1
ATOM 1512 O O . ASN A 1 185 ? 0.181 -4.921 4.396 1.00 97.50 185 ASN A O 1
ATOM 1516 N N . SER A 1 186 ? 0.096 -3.509 2.648 1.00 96.75 186 SER A N 1
ATOM 1517 C CA . SER A 1 186 ? 1.070 -4.253 1.846 1.00 96.75 186 SER A CA 1
ATOM 1518 C C . SER A 1 186 ? 2.512 -4.132 2.328 1.00 96.75 186 SER A C 1
ATOM 1520 O O . SER A 1 186 ? 3.347 -4.922 1.892 1.00 96.75 186 SER A O 1
ATOM 1522 N N . GLY A 1 187 ? 2.824 -3.164 3.193 1.00 94.25 187 GLY A N 1
ATOM 1523 C CA . GLY A 1 187 ? 4.201 -2.772 3.471 1.00 94.25 187 GLY A CA 1
ATOM 1524 C C . GLY A 1 187 ? 4.831 -2.121 2.240 1.00 94.25 187 GLY A C 1
ATOM 1525 O O . GLY A 1 187 ? 4.175 -1.345 1.545 1.00 94.25 187 GLY A O 1
ATOM 1526 N N . ASP A 1 188 ? 6.093 -2.443 1.972 1.00 90.19 188 ASP A N 1
ATOM 1527 C CA . ASP A 1 188 ? 6.895 -1.818 0.919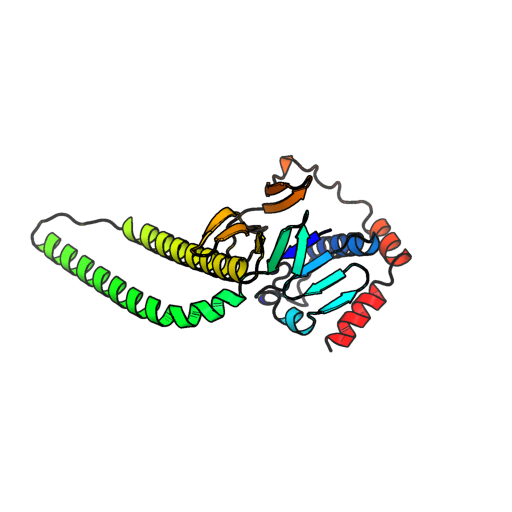 1.00 90.19 188 ASP A CA 1
ATOM 1528 C C . ASP A 1 188 ? 7.977 -2.764 0.371 1.00 90.19 188 ASP A C 1
ATOM 1530 O O . ASP A 1 188 ? 8.236 -3.836 0.924 1.00 90.19 188 ASP A O 1
ATOM 1534 N N . TRP A 1 189 ? 8.620 -2.356 -0.725 1.00 90.94 189 TRP A N 1
ATOM 1535 C CA . TRP A 1 189 ? 9.647 -3.133 -1.433 1.00 90.94 189 TRP A CA 1
ATOM 1536 C C . TRP A 1 189 ? 11.087 -2.702 -1.116 1.00 90.94 189 TRP A C 1
ATOM 1538 O O . TRP A 1 189 ? 12.008 -3.056 -1.849 1.00 90.94 189 TRP A O 1
ATOM 1548 N N . VAL A 1 190 ? 11.299 -1.935 -0.047 1.00 85.00 190 VAL A N 1
ATOM 1549 C CA . VAL A 1 190 ? 12.618 -1.432 0.360 1.00 85.00 190 VAL A CA 1
ATOM 1550 C C . VAL A 1 190 ? 13.057 -2.073 1.674 1.00 85.00 190 VAL A C 1
ATOM 1552 O O . VAL A 1 190 ? 14.130 -2.665 1.743 1.00 85.00 190 VAL A O 1
ATOM 1555 N N . GLU A 1 191 ? 12.226 -1.983 2.708 1.00 79.94 191 GLU A N 1
ATOM 1556 C CA . GLU A 1 191 ? 12.517 -2.474 4.054 1.00 79.94 191 GLU A CA 1
ATOM 1557 C C . GLU A 1 191 ? 11.863 -3.832 4.315 1.00 79.94 191 GLU A C 1
ATOM 1559 O O . GLU A 1 191 ? 12.500 -4.747 4.844 1.00 79.94 191 GLU A O 1
ATOM 1564 N N . ASN A 1 192 ? 10.591 -3.976 3.938 1.00 86.44 192 ASN A N 1
ATOM 1565 C CA . ASN A 1 192 ? 9.799 -5.153 4.289 1.00 86.44 192 ASN A CA 1
ATOM 1566 C C . ASN A 1 192 ? 9.837 -6.255 3.224 1.00 86.44 192 ASN A C 1
ATOM 1568 O O . ASN A 1 192 ? 9.820 -7.439 3.576 1.00 86.44 192 ASN A O 1
ATOM 1572 N N . LEU A 1 193 ? 9.932 -5.865 1.948 1.00 93.44 193 LEU A N 1
ATOM 1573 C CA . LEU A 1 193 ? 9.898 -6.742 0.775 1.00 93.44 193 LEU A CA 1
ATOM 1574 C C . LEU A 1 193 ? 8.615 -7.584 0.720 1.00 93.44 193 LEU A C 1
ATOM 1576 O O . LEU A 1 193 ? 8.657 -8.800 0.539 1.00 93.44 193 LEU A O 1
ATOM 1580 N N . THR A 1 194 ? 7.467 -6.938 0.917 1.00 96.38 194 THR A N 1
ATOM 1581 C CA . THR A 1 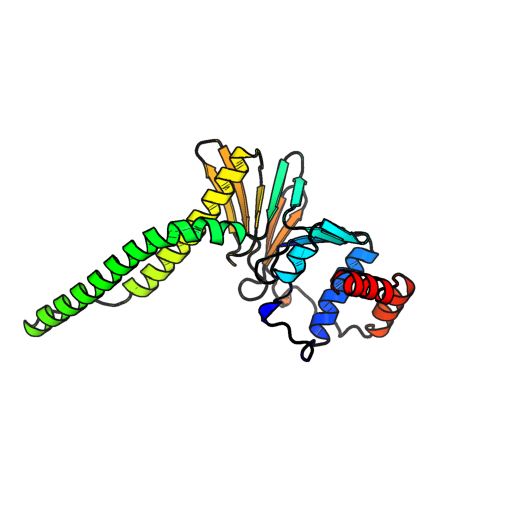194 ? 6.168 -7.611 1.060 1.00 96.38 194 THR A CA 1
ATOM 1582 C C . THR A 1 194 ? 5.166 -7.261 -0.038 1.00 96.38 194 THR A C 1
ATOM 1584 O O . THR A 1 194 ? 5.265 -6.236 -0.711 1.00 96.38 194 THR A O 1
ATOM 1587 N N . ALA A 1 195 ? 4.173 -8.133 -0.207 1.00 97.38 195 ALA A N 1
ATOM 1588 C CA . ALA A 1 195 ? 3.000 -7.920 -1.048 1.00 97.38 195 ALA A CA 1
ATOM 1589 C C . ALA A 1 195 ? 1.766 -8.588 -0.420 1.00 97.38 195 ALA A C 1
ATOM 1591 O O . ALA A 1 195 ? 1.894 -9.492 0.404 1.00 97.38 195 ALA A O 1
ATOM 1592 N N . LEU A 1 196 ? 0.565 -8.161 -0.813 1.00 98.06 196 LEU A N 1
ATOM 1593 C CA . LEU A 1 196 ? -0.683 -8.830 -0.436 1.00 98.06 196 LEU A CA 1
ATOM 1594 C C . LEU A 1 196 ? -1.143 -9.753 -1.562 1.00 98.06 196 LEU A C 1
ATOM 1596 O O . LEU A 1 196 ? -1.278 -9.323 -2.705 1.00 98.06 196 LEU A O 1
ATOM 1600 N N . GLU A 1 197 ? -1.440 -10.999 -1.216 1.00 97.81 197 GLU A N 1
ATOM 1601 C CA . GLU A 1 197 ? -1.980 -12.003 -2.126 1.00 97.81 197 GLU A CA 1
ATOM 1602 C C . GLU A 1 197 ? -3.403 -12.355 -1.706 1.00 97.81 197 GLU A C 1
ATOM 1604 O O . GLU A 1 197 ? -3.656 -12.643 -0.534 1.00 97.81 197 GLU A O 1
ATOM 1609 N N . TYR A 1 198 ? -4.325 -12.345 -2.668 1.00 97.56 198 TYR A N 1
ATOM 1610 C CA . TYR A 1 198 ? -5.670 -12.873 -2.486 1.00 97.56 198 TYR A CA 1
ATOM 1611 C C . TYR A 1 198 ? -5.870 -14.078 -3.392 1.00 97.56 198 TYR A C 1
ATOM 1613 O O . TYR A 1 198 ? -5.878 -13.948 -4.618 1.00 97.56 198 TYR A O 1
ATOM 1621 N N . TYR A 1 199 ? -6.025 -15.248 -2.787 1.00 96.19 199 TYR A N 1
ATOM 1622 C CA . TYR A 1 199 ? -6.229 -16.500 -3.500 1.00 96.19 199 TYR A CA 1
ATOM 1623 C C . TYR A 1 199 ? -7.103 -17.436 -2.670 1.00 96.19 199 TYR A C 1
ATOM 1625 O O . TYR A 1 199 ? -7.007 -17.459 -1.443 1.00 96.19 199 TYR A O 1
ATOM 1633 N N . ASP A 1 200 ? -7.981 -18.181 -3.344 1.00 95.19 200 ASP A N 1
ATOM 1634 C CA . ASP A 1 200 ? -8.933 -19.105 -2.714 1.00 95.19 200 ASP A CA 1
ATOM 1635 C C . ASP A 1 200 ? -9.670 -18.477 -1.515 1.00 95.19 200 ASP A C 1
ATOM 1637 O O . ASP A 1 200 ? -9.718 -19.001 -0.404 1.00 95.19 200 ASP A O 1
ATOM 1641 N N . LYS A 1 201 ? -10.196 -17.266 -1.747 1.00 95.25 201 LYS A N 1
ATOM 1642 C CA . LYS A 1 201 ? -10.954 -16.457 -0.777 1.00 95.25 201 LYS A CA 1
ATOM 1643 C C . LYS A 1 201 ? -10.179 -16.037 0.476 1.00 95.25 201 LYS A C 1
ATOM 1645 O O . LYS A 1 201 ? -10.781 -15.574 1.449 1.00 95.25 201 LYS A O 1
ATOM 1650 N N . SER A 1 202 ? -8.857 -16.178 0.463 1.00 96.00 202 SER A N 1
ATOM 1651 C CA . SER A 1 202 ? -7.985 -15.910 1.601 1.00 96.00 202 SER A CA 1
ATOM 1652 C C . SER A 1 202 ? -6.945 -14.846 1.267 1.00 96.00 202 SER A C 1
ATOM 1654 O O . SER A 1 202 ? -6.406 -14.808 0.161 1.00 96.00 202 SER A O 1
ATOM 1656 N N . TRP A 1 203 ? -6.680 -13.969 2.235 1.00 97.88 203 TRP A N 1
ATOM 1657 C CA . TRP A 1 203 ? -5.592 -13.001 2.163 1.00 97.88 203 TRP A CA 1
ATOM 1658 C C . TRP A 1 203 ? -4.331 -13.579 2.799 1.00 97.88 203 TRP A C 1
ATOM 1660 O O . TRP A 1 203 ? -4.394 -14.212 3.854 1.00 97.88 203 TRP A O 1
ATOM 1670 N N . LYS A 1 204 ? -3.177 -13.279 2.209 1.00 98.00 204 LYS A N 1
ATOM 1671 C CA . LYS A 1 204 ? -1.859 -13.555 2.780 1.00 98.00 204 LYS A CA 1
ATOM 1672 C C . LYS A 1 204 ? -0.930 -12.366 2.549 1.00 98.00 204 LYS A C 1
ATOM 1674 O O . LYS A 1 204 ? -0.982 -11.733 1.499 1.00 98.00 204 LYS A O 1
ATOM 1679 N N . ILE A 1 205 ? -0.063 -12.080 3.519 1.00 97.69 205 ILE A N 1
ATOM 1680 C CA . ILE A 1 205 ? 1.111 -11.234 3.278 1.00 97.69 205 ILE A CA 1
ATOM 1681 C C . ILE A 1 205 ? 2.216 -12.145 2.751 1.00 97.69 205 ILE A C 1
ATOM 1683 O O . ILE A 1 205 ? 2.733 -13.004 3.470 1.00 97.69 205 ILE A O 1
ATOM 1687 N N . PHE A 1 206 ? 2.545 -11.978 1.479 1.00 97.12 206 PHE A N 1
ATOM 1688 C CA . PHE A 1 206 ? 3.737 -12.547 0.884 1.00 97.12 206 PHE A CA 1
ATOM 1689 C C . PHE A 1 206 ? 4.952 -11.729 1.313 1.00 97.12 206 PHE A C 1
ATOM 1691 O O . PHE A 1 206 ? 4.902 -10.498 1.343 1.00 97.12 206 PHE A O 1
ATOM 1698 N N . LYS A 1 207 ? 6.048 -12.416 1.627 1.00 95.88 207 LYS A N 1
ATOM 1699 C CA . LYS A 1 207 ? 7.346 -11.804 1.890 1.00 95.88 207 LYS A CA 1
ATOM 1700 C C . LYS A 1 207 ? 8.358 -12.417 0.942 1.00 95.88 207 LYS A C 1
ATOM 1702 O O . LYS A 1 207 ? 8.535 -13.630 0.942 1.00 95.88 207 LYS A O 1
ATOM 1707 N N . TYR A 1 208 ? 9.008 -11.570 0.163 1.00 93.31 208 TYR A N 1
ATOM 1708 C CA . TYR A 1 208 ? 10.057 -11.975 -0.751 1.00 93.31 208 TYR A CA 1
ATOM 1709 C C . TYR A 1 208 ? 11.309 -12.400 0.028 1.00 93.31 208 TYR A C 1
ATOM 1711 O O . TYR A 1 208 ? 11.815 -11.658 0.874 1.00 93.31 208 TYR A O 1
ATOM 1719 N N . ASP A 1 209 ? 11.830 -13.580 -0.298 1.00 89.94 209 ASP A N 1
ATOM 1720 C CA . ASP A 1 209 ? 13.181 -14.022 0.040 1.00 89.94 209 ASP A CA 1
ATOM 1721 C C . ASP A 1 209 ? 13.892 -14.365 -1.268 1.00 89.94 209 ASP A C 1
ATOM 1723 O O . ASP A 1 209 ? 13.387 -15.134 -2.082 1.00 89.94 209 ASP A O 1
ATOM 1727 N N . GLN A 1 210 ? 15.082 -13.804 -1.475 1.00 85.94 210 GLN A N 1
ATOM 1728 C CA . GLN A 1 210 ? 15.871 -14.041 -2.681 1.00 85.94 210 GLN A CA 1
ATOM 1729 C C . GLN A 1 210 ? 16.153 -15.531 -2.929 1.00 85.94 210 GLN A C 1
ATOM 1731 O O . GLN A 1 210 ? 16.362 -15.916 -4.071 1.00 85.94 210 GLN A O 1
ATOM 1736 N N . LYS A 1 211 ? 16.185 -16.373 -1.890 1.00 87.75 211 LYS A N 1
ATOM 1737 C CA . LYS A 1 211 ? 16.445 -17.815 -2.032 1.00 87.75 211 LYS A CA 1
ATOM 1738 C C . LYS A 1 211 ? 15.306 -18.575 -2.704 1.00 87.75 211 LYS A C 1
ATOM 1740 O O . LYS A 1 211 ? 15.559 -19.638 -3.262 1.00 87.75 211 LYS A O 1
ATOM 1745 N N . ASP A 1 212 ? 14.090 -18.045 -2.623 1.00 86.94 212 ASP A N 1
ATOM 1746 C CA . ASP A 1 212 ? 12.894 -18.675 -3.185 1.00 86.94 212 ASP A CA 1
ATOM 1747 C C . ASP A 1 212 ? 12.782 -18.438 -4.697 1.00 86.94 212 ASP A C 1
ATOM 1749 O O . ASP A 1 212 ? 11.941 -19.039 -5.364 1.00 86.94 212 ASP A O 1
ATOM 1753 N N . PHE A 1 213 ? 13.645 -17.579 -5.243 1.00 82.25 213 PHE A N 1
ATOM 1754 C CA . PHE A 1 213 ? 13.690 -17.242 -6.654 1.00 82.25 213 PHE A CA 1
ATOM 1755 C C . PHE A 1 213 ? 15.050 -17.632 -7.218 1.00 82.25 213 PHE A C 1
ATOM 1757 O O . PHE A 1 213 ? 16.105 -17.251 -6.703 1.00 82.25 213 PHE A O 1
ATOM 1764 N N . GLU A 1 214 ? 15.036 -18.401 -8.303 1.00 73.81 214 GLU A N 1
ATOM 1765 C CA . GLU A 1 214 ? 16.239 -18.583 -9.104 1.00 73.81 214 GLU A CA 1
ATOM 1766 C C . GLU A 1 214 ? 16.705 -17.198 -9.567 1.00 73.81 214 GLU A C 1
ATOM 1768 O O . GLU A 1 214 ? 15.890 -16.320 -9.861 1.00 73.81 214 GLU A O 1
ATOM 1773 N N . LYS A 1 215 ? 18.025 -16.962 -9.585 1.00 60.88 215 LYS A N 1
ATOM 1774 C CA . LYS A 1 215 ? 18.532 -15.773 -10.274 1.00 60.88 215 LYS A CA 1
ATOM 1775 C C . LYS A 1 215 ? 17.989 -15.862 -11.686 1.00 60.88 215 LYS A C 1
ATOM 1777 O O . LYS A 1 215 ? 18.286 -16.858 -12.339 1.00 60.88 215 LYS A O 1
ATOM 1782 N N . ASP A 1 216 ? 17.265 -14.835 -12.126 1.00 54.72 216 ASP A N 1
ATOM 1783 C CA . ASP A 1 216 ? 16.993 -14.647 -13.543 1.00 54.72 216 ASP A CA 1
ATOM 1784 C C . ASP A 1 216 ? 18.336 -14.853 -14.255 1.00 54.72 216 ASP A C 1
ATOM 1786 O O . ASP A 1 216 ? 19.261 -14.041 -14.097 1.00 54.72 216 ASP A O 1
ATOM 1790 N N . GLU A 1 217 ? 18.495 -15.979 -14.964 1.00 47.12 217 GLU A N 1
ATOM 1791 C CA . GLU A 1 217 ? 19.510 -16.054 -16.003 1.00 47.12 217 GLU A CA 1
ATOM 1792 C C . GLU A 1 217 ? 19.235 -14.820 -16.837 1.00 47.12 217 GLU A C 1
ATOM 1794 O O . GLU A 1 217 ? 18.090 -14.618 -17.242 1.00 47.12 217 GLU A O 1
ATOM 1799 N N . ALA A 1 218 ? 20.216 -13.915 -16.921 1.00 46.19 218 ALA A N 1
ATOM 1800 C CA . ALA A 1 218 ? 20.029 -12.615 -17.539 1.00 46.19 218 ALA A CA 1
ATOM 1801 C C . ALA A 1 218 ? 19.355 -12.858 -18.883 1.00 46.19 218 ALA A C 1
ATOM 1803 O O . ALA A 1 218 ? 20.041 -13.369 -19.757 1.00 46.19 218 ALA A O 1
ATOM 1804 N N . GLU A 1 219 ? 18.042 -12.593 -18.986 1.00 48.16 219 GLU A N 1
ATOM 1805 C CA . GLU A 1 219 ? 17.237 -13.079 -20.108 1.00 48.16 219 GLU A CA 1
ATOM 1806 C C . GLU A 1 219 ? 17.990 -12.729 -21.395 1.00 48.16 219 GLU A C 1
ATOM 1808 O O . GLU A 1 219 ? 18.072 -11.550 -21.769 1.00 48.16 219 GLU A O 1
ATOM 1813 N N . GLU A 1 220 ? 18.599 -13.734 -22.042 1.00 39.69 220 GLU A N 1
ATOM 1814 C CA . GLU A 1 220 ? 19.194 -13.649 -23.380 1.00 39.69 220 GLU A CA 1
ATOM 1815 C C . GLU A 1 220 ? 18.019 -13.533 -24.358 1.00 39.69 220 GLU A C 1
ATOM 1817 O O . GLU A 1 220 ? 17.669 -14.434 -25.105 1.00 39.69 220 GLU A O 1
ATOM 1822 N N . GLY A 1 221 ? 17.297 -12.433 -24.219 1.00 44.69 221 GLY A N 1
ATOM 1823 C CA . GLY A 1 221 ? 15.905 -12.316 -24.614 1.00 44.69 221 GLY A CA 1
ATOM 1824 C C . GLY A 1 221 ? 15.383 -10.900 -24.435 1.00 44.69 221 GLY A C 1
ATOM 1825 O O . GLY A 1 221 ? 14.286 -10.612 -24.876 1.00 44.69 221 GLY A O 1
ATOM 1826 N N . VAL A 1 222 ? 16.173 -9.951 -23.911 1.00 46.56 222 VAL A N 1
ATOM 1827 C CA . VAL A 1 222 ? 15.822 -8.517 -23.970 1.00 46.56 222 VAL A CA 1
ATOM 1828 C C . VAL A 1 222 ? 15.476 -8.097 -25.408 1.00 46.56 222 VAL A C 1
ATOM 1830 O O . VAL A 1 222 ? 14.581 -7.279 -25.609 1.00 46.56 222 VAL A O 1
ATOM 1833 N N . LEU A 1 223 ? 16.131 -8.697 -26.410 1.00 42.56 223 LEU A N 1
ATOM 1834 C CA . LEU A 1 223 ? 15.769 -8.548 -27.821 1.00 42.56 223 LEU A CA 1
ATOM 1835 C C . LEU A 1 223 ? 14.472 -9.295 -28.176 1.00 42.56 223 LEU A C 1
ATOM 1837 O O . LEU A 1 223 ? 13.615 -8.680 -28.788 1.00 42.56 223 LEU A O 1
ATOM 1841 N N . SER A 1 224 ? 14.247 -10.535 -27.727 1.00 47.97 224 SER A N 1
ATOM 1842 C CA . SER A 1 224 ? 13.016 -11.279 -28.056 1.00 47.97 224 SER A CA 1
ATOM 1843 C C . SER A 1 224 ? 11.762 -10.737 -27.365 1.00 47.97 224 SER A C 1
ATOM 1845 O O . SER A 1 224 ? 10.704 -10.712 -27.974 1.00 47.97 224 SER A O 1
ATOM 1847 N N . ASP A 1 225 ? 11.859 -10.278 -26.117 1.00 48.19 225 ASP A N 1
ATOM 1848 C CA . ASP A 1 225 ? 10.759 -9.659 -25.376 1.00 48.19 225 ASP A CA 1
ATOM 1849 C C . ASP A 1 225 ? 10.495 -8.244 -25.896 1.00 48.19 225 ASP A C 1
ATOM 1851 O O . ASP A 1 225 ? 9.343 -7.839 -25.976 1.00 48.19 225 ASP A O 1
ATOM 1855 N N . SER A 1 226 ? 11.523 -7.487 -26.305 1.00 50.22 226 SER A N 1
ATOM 1856 C CA . SER A 1 226 ? 11.292 -6.206 -26.988 1.00 50.22 226 SER A CA 1
ATOM 1857 C C . SER A 1 226 ? 10.719 -6.392 -28.391 1.00 50.22 226 SER A C 1
ATOM 1859 O O . SER A 1 226 ? 9.841 -5.624 -28.762 1.00 50.22 226 SER A O 1
ATOM 1861 N N . GLU A 1 227 ? 11.129 -7.417 -29.138 1.00 48.69 227 GLU A N 1
ATOM 1862 C CA . GLU A 1 227 ? 10.556 -7.790 -30.435 1.00 48.69 227 GLU A CA 1
ATOM 1863 C C . GLU A 1 227 ? 9.119 -8.316 -30.301 1.00 48.69 227 GLU A C 1
ATOM 1865 O O . GLU A 1 227 ? 8.258 -7.901 -31.072 1.00 48.69 227 GLU A O 1
ATOM 1870 N N . ASP A 1 228 ? 8.807 -9.148 -29.301 1.00 51.47 228 ASP A N 1
ATOM 1871 C CA . ASP A 1 228 ? 7.448 -9.658 -29.067 1.00 51.47 228 ASP A CA 1
ATOM 1872 C C . ASP A 1 228 ? 6.519 -8.529 -28.584 1.00 51.47 228 ASP A C 1
ATOM 1874 O O . ASP A 1 228 ? 5.398 -8.391 -29.077 1.00 51.47 228 ASP A O 1
ATOM 1878 N N . LEU A 1 229 ? 7.014 -7.631 -27.723 1.00 50.19 229 LEU A N 1
ATOM 1879 C CA . LEU A 1 229 ? 6.287 -6.442 -27.269 1.00 50.19 229 LEU A CA 1
ATOM 1880 C C . LEU A 1 229 ? 6.138 -5.396 -28.391 1.00 50.19 229 LEU A C 1
ATOM 1882 O O . LEU A 1 229 ? 5.075 -4.796 -28.483 1.00 50.19 229 LEU A O 1
ATOM 1886 N N . HIS A 1 230 ? 7.126 -5.222 -29.281 1.00 50.50 230 HIS A N 1
ATOM 1887 C CA . HIS A 1 230 ? 7.016 -4.393 -30.494 1.00 50.50 230 HIS A CA 1
ATOM 1888 C C . HIS A 1 230 ? 6.087 -5.002 -31.552 1.00 50.50 230 HIS A C 1
ATOM 1890 O O . HIS A 1 230 ? 5.439 -4.261 -32.289 1.00 50.50 230 HIS A O 1
ATOM 1896 N N . SER A 1 231 ? 6.020 -6.334 -31.644 1.00 51.91 231 SER A N 1
ATOM 1897 C CA . SER A 1 231 ? 5.166 -7.037 -32.608 1.00 51.91 231 SER A CA 1
ATOM 1898 C C . SER A 1 231 ? 3.697 -7.079 -32.177 1.00 51.91 231 SER A C 1
ATOM 1900 O O . SER A 1 231 ? 2.812 -7.074 -33.033 1.00 51.91 231 SER A O 1
ATOM 1902 N N . LYS A 1 232 ? 3.428 -7.088 -30.862 1.00 53.03 232 LYS A N 1
ATOM 1903 C CA . LYS A 1 232 ? 2.072 -7.172 -30.293 1.00 53.03 232 LYS A CA 1
ATOM 1904 C C . LYS A 1 232 ? 1.529 -5.845 -29.783 1.00 53.03 232 LYS A C 1
ATOM 1906 O O . LYS A 1 232 ? 0.312 -5.696 -29.716 1.00 53.03 232 LYS A O 1
ATOM 1911 N N . LEU A 1 233 ? 2.382 -4.873 -29.463 1.00 50.09 233 LEU A N 1
ATOM 1912 C CA . LEU A 1 233 ? 1.954 -3.546 -29.044 1.00 50.09 233 LEU A CA 1
ATOM 1913 C C . LEU A 1 233 ? 2.794 -2.447 -29.682 1.00 50.09 233 LEU A C 1
ATOM 1915 O O . LEU A 1 233 ? 4.020 -2.412 -29.633 1.00 50.09 233 LEU A O 1
ATOM 1919 N N . ASP A 1 234 ? 2.088 -1.438 -30.165 1.00 55.78 234 ASP A N 1
ATOM 1920 C CA . ASP A 1 234 ? 2.677 -0.176 -30.564 1.00 55.78 234 ASP A CA 1
ATOM 1921 C C . ASP A 1 234 ? 2.989 0.666 -29.310 1.00 55.78 234 ASP A C 1
ATOM 1923 O O . ASP A 1 234 ? 2.354 1.680 -29.021 1.00 55.78 234 ASP A O 1
ATOM 1927 N N . ILE A 1 235 ? 3.933 0.190 -28.489 1.00 50.12 235 ILE A N 1
ATOM 1928 C CA . ILE A 1 235 ? 4.366 0.833 -27.235 1.00 50.12 235 ILE A CA 1
ATOM 1929 C C . ILE A 1 235 ? 4.822 2.264 -27.502 1.00 50.12 235 ILE A C 1
ATOM 1931 O O . ILE A 1 235 ? 4.623 3.147 -26.675 1.00 50.12 235 ILE A O 1
ATOM 1935 N N . ASN A 1 236 ? 5.417 2.515 -28.666 1.00 48.03 236 ASN A N 1
ATOM 1936 C CA . ASN A 1 236 ? 5.824 3.854 -29.063 1.00 48.03 236 ASN A CA 1
ATOM 1937 C C . ASN A 1 236 ? 4.611 4.759 -29.280 1.00 48.03 236 ASN A C 1
ATOM 1939 O O . ASN A 1 236 ? 4.626 5.890 -28.804 1.00 48.03 236 ASN A O 1
ATOM 1943 N N . THR A 1 237 ? 3.541 4.257 -29.898 1.00 51.69 237 THR A N 1
ATOM 1944 C CA . THR A 1 237 ? 2.260 4.974 -30.006 1.00 51.69 237 THR A CA 1
ATOM 1945 C C . THR A 1 237 ? 1.579 5.146 -28.648 1.00 51.69 237 THR A C 1
ATOM 1947 O O . THR A 1 237 ? 0.998 6.194 -28.372 1.00 51.69 237 THR A O 1
ATOM 1950 N N . LEU A 1 238 ? 1.698 4.161 -27.759 1.00 47.88 238 LEU A N 1
ATOM 1951 C CA . LEU A 1 238 ? 1.192 4.204 -26.389 1.00 47.88 238 LEU A CA 1
ATOM 1952 C C . LEU A 1 238 ? 1.879 5.291 -25.553 1.00 47.88 238 LEU A C 1
ATOM 1954 O O . LEU A 1 238 ? 1.231 6.159 -24.975 1.00 47.88 238 LEU A O 1
ATOM 1958 N N . LEU A 1 239 ? 3.211 5.272 -25.548 1.00 51.50 239 LEU A N 1
ATOM 1959 C CA . LEU A 1 239 ? 4.062 6.246 -24.881 1.00 51.50 239 LEU A CA 1
ATOM 1960 C C . LEU A 1 239 ? 3.941 7.627 -25.533 1.00 51.50 239 LEU A C 1
ATOM 1962 O O . LEU A 1 239 ? 3.999 8.626 -24.823 1.00 51.50 239 LEU A O 1
ATOM 1966 N N . GLN A 1 240 ? 3.734 7.717 -26.854 1.00 51.59 240 GLN A N 1
ATOM 1967 C CA . GLN A 1 240 ? 3.424 8.982 -27.530 1.00 51.59 240 GLN A CA 1
ATOM 1968 C C . GLN A 1 240 ? 2.073 9.546 -27.100 1.00 51.59 240 GLN A C 1
ATOM 1970 O O . GLN A 1 240 ? 2.004 10.742 -26.842 1.00 51.59 240 GLN A O 1
ATOM 1975 N N . LYS A 1 241 ? 1.024 8.722 -26.988 1.00 47.38 241 LYS A N 1
ATOM 1976 C CA . LYS A 1 241 ? -0.286 9.162 -26.483 1.00 47.38 241 LYS A CA 1
ATOM 1977 C C . LYS A 1 241 ? -0.187 9.673 -25.050 1.00 47.38 241 LYS A C 1
ATOM 1979 O O . LYS A 1 241 ? -0.603 10.795 -24.793 1.00 47.38 241 LYS A O 1
ATOM 1984 N N . ILE A 1 242 ? 0.488 8.924 -24.176 1.00 46.94 242 ILE A N 1
ATOM 1985 C CA . ILE A 1 242 ? 0.779 9.348 -22.799 1.00 46.94 242 ILE A CA 1
ATOM 1986 C C . ILE A 1 242 ? 1.546 10.682 -22.799 1.00 46.94 242 ILE A C 1
ATOM 1988 O O . ILE A 1 242 ? 1.203 11.611 -22.079 1.00 46.94 242 ILE A O 1
ATOM 1992 N N . LYS A 1 243 ? 2.566 10.827 -23.650 1.00 47.19 243 LYS A N 1
ATOM 1993 C CA . LYS A 1 243 ? 3.368 12.056 -23.747 1.00 47.19 243 LYS A CA 1
ATOM 1994 C C . LYS A 1 243 ? 2.588 13.252 -24.313 1.00 47.19 243 LYS A C 1
ATOM 1996 O O . LYS A 1 243 ? 2.929 14.378 -23.970 1.00 47.19 243 LYS A O 1
ATOM 2001 N N . LEU A 1 244 ? 1.591 13.017 -25.169 1.00 44.62 244 LEU A N 1
ATOM 2002 C CA . LEU A 1 244 ? 0.704 14.039 -25.735 1.00 44.62 244 LEU A CA 1
ATOM 2003 C C . LEU A 1 244 ? -0.382 14.485 -24.750 1.00 44.62 244 LEU A C 1
ATOM 2005 O O . LEU A 1 244 ? -0.750 15.649 -24.781 1.00 44.62 244 LEU A O 1
ATOM 2009 N N . GLU A 1 245 ? -0.870 13.601 -23.879 1.00 43.12 245 GLU A N 1
ATOM 2010 C CA . GLU A 1 245 ? -1.785 13.978 -22.789 1.00 43.12 245 GLU A CA 1
ATOM 2011 C C . GLU A 1 245 ? -1.071 14.729 -21.657 1.00 43.12 245 GLU A C 1
ATOM 2013 O O . GLU A 1 245 ? -1.686 15.548 -20.982 1.00 43.12 245 GLU A O 1
ATOM 2018 N N . ILE A 1 246 ? 0.227 14.473 -21.456 1.00 39.06 246 ILE A N 1
ATOM 2019 C CA . ILE A 1 246 ? 1.040 15.106 -20.404 1.00 39.06 246 ILE A CA 1
ATOM 2020 C C . ILE A 1 246 ? 1.589 16.496 -20.806 1.00 39.06 246 ILE A C 1
ATOM 2022 O O . ILE A 1 246 ? 2.009 17.252 -19.925 1.00 39.06 246 ILE A O 1
ATOM 2026 N N . ALA A 1 247 ? 1.620 16.835 -22.100 1.00 34.12 247 ALA A N 1
ATOM 2027 C CA . ALA A 1 247 ? 2.156 18.099 -22.632 1.00 34.12 247 ALA A CA 1
ATOM 2028 C C . ALA A 1 247 ? 1.085 19.192 -22.755 1.00 34.12 247 ALA A C 1
ATOM 2030 O O . ALA A 1 247 ? 1.418 20.352 -22.419 1.00 34.12 247 ALA A O 1
#

Secondary structure (DSSP, 8-state):
-EEEES-SS-GGG-BTTB--HHHHHHHHHHHHHHHTT--EEEE--STTHHHHTTTT-EETTEEEESEEEEEETTEEEEEE-STHHHHHHHHHHHHHHHHHHHHHHHHHHHHHHHHHHHHTTPPPP-THHHHHHHHHHHHHHHHHHHHHHHHHHHHTT-SEEEE-SS---EEEEEE-SS-EEEEEE---TTTT-EEEEEETTEEEEEE--GGGS------TTHHHHHHHHHHH--HHHHHHHHHHHH-

Radius of gyration: 23.6 Å; chains: 1; bounding box: 46×41×79 Å

Sequence (247 aa):
MLVLNGDIIDVWQFSKRYWPETHMKVVRKLMKFVVEGVPVYYLTGNHDELLRKFADMHLGAFHLQNKLILELDGKKAWFFHGDVFDVTMQHSKWLAKLGAVGYDTLILINSFVNWCLTSIGSEKMSFSKKIKAKFKDAVKFINKFEYTAAELAVEKGYQYVVCGHIHQPEMRTITTEDGEVTYLNSGDWVENLTALEYYDKSWKIFKYDQKDFEKDEAEEGVLSDSEDLHSKLDINTLLQKIKLEIA

Foldseek 3Di:
DEEAAEPPDQQVPDDPVDDDVVNVVVVLVLVVCLLVQNQYEYAHDPSNVLCQVVAQDDDRSYHYHQWDWDQQPNAIAIGHAQCVVVVVCVVVVVVVVVVVVVVVVVVVVLVVVQVVCVVVPHDHDDDPVPVVVVVVVLVVVVVVSQVVQFVVCLVVRGQEYEYENSLDADWDWDADPRGIHTYGYQRDCPPFQWGWDQDPNDIDIDHDDPVVDDPPPVPPCPVVSVVVCVVSDPVVVVVVVVVVVSD